Protein AF-A0A8T4TJ35-F1 (afdb_monomer_lite)

Secondary structure (DSSP, 8-state):
--S-S-THHHHHHHHH-SS-------S-TTHHHHS-HHHHHHH-------PPPPHHHHHHHHHHHHHHHS-TT-B-HHHHHHHHHHHHHHT-HHHHHHHHHHHHHHHHHTT-SSB-HHHHHHHHHHHHSS--TT--HHHHHHHHHHHHSTT-BHHHHHHHH-TTS-HHHHHHHHHHHHHTTSEEEEEEE-TTS-EEEEEEEPP---TT--

Structure (mmCIF, N/CA/C/O backbone):
data_AF-A0A8T4TJ35-F1
#
_entry.id   AF-A0A8T4TJ35-F1
#
loop_
_atom_site.group_PDB
_atom_site.id
_atom_site.type_symbol
_atom_site.label_atom_id
_atom_site.label_alt_id
_atom_site.label_comp_id
_atom_site.label_asym_id
_atom_site.label_entity_id
_atom_site.label_seq_id
_atom_site.pdbx_PDB_ins_code
_atom_site.Cartn_x
_atom_site.Cartn_y
_atom_site.Cartn_z
_atom_site.occupancy
_atom_site.B_iso_or_equiv
_atom_site.auth_seq_id
_atom_site.auth_comp_id
_atom_site.auth_asym_id
_atom_site.auth_atom_id
_atom_site.pdbx_PDB_model_num
ATOM 1 N N . VAL A 1 1 ? -3.096 -1.462 -25.599 1.00 47.84 1 VAL A N 1
ATOM 2 C CA . VAL A 1 1 ? -2.309 -2.640 -25.167 1.00 47.84 1 VAL A CA 1
ATOM 3 C C . VAL A 1 1 ? -2.096 -2.497 -23.678 1.00 47.84 1 VAL A C 1
ATOM 5 O O . VAL A 1 1 ? -1.497 -1.509 -23.285 1.00 47.84 1 VAL A O 1
ATOM 8 N N . ASP A 1 2 ? -2.664 -3.394 -22.874 1.00 54.06 2 ASP A N 1
ATOM 9 C CA . ASP A 1 2 ? -2.676 -3.267 -21.404 1.00 54.06 2 ASP A CA 1
ATOM 10 C C . ASP A 1 2 ? -1.386 -3.813 -20.749 1.00 54.06 2 ASP A C 1
ATOM 12 O O . ASP A 1 2 ? -1.041 -3.481 -19.621 1.00 54.06 2 ASP A O 1
ATOM 16 N N . LYS A 1 3 ? -0.602 -4.610 -21.491 1.00 61.22 3 LYS A N 1
ATOM 17 C CA . LYS A 1 3 ? 0.716 -5.100 -21.075 1.00 61.22 3 LYS A CA 1
ATOM 18 C C . LYS A 1 3 ? 1.604 -5.356 -22.291 1.00 61.22 3 LYS A C 1
ATOM 20 O O . LYS A 1 3 ? 1.156 -5.941 -23.273 1.00 61.22 3 LYS A O 1
ATOM 25 N N . ILE A 1 4 ? 2.853 -4.894 -22.243 1.00 64.44 4 ILE A N 1
ATOM 26 C CA . ILE A 1 4 ? 3.828 -5.094 -23.322 1.00 64.44 4 ILE A CA 1
ATOM 27 C C . ILE A 1 4 ? 4.618 -6.375 -23.044 1.00 64.44 4 ILE A C 1
ATOM 29 O O . ILE A 1 4 ? 5.479 -6.386 -22.167 1.00 64.44 4 ILE A O 1
ATOM 33 N N . ASP A 1 5 ? 4.351 -7.428 -23.816 1.00 65.94 5 ASP A N 1
ATOM 34 C CA . ASP A 1 5 ? 5.131 -8.675 -23.774 1.00 65.94 5 ASP A CA 1
ATOM 35 C C . ASP A 1 5 ? 6.285 -8.678 -24.796 1.00 65.94 5 ASP A C 1
ATOM 37 O O . ASP A 1 5 ? 7.296 -9.347 -24.593 1.00 65.94 5 ASP A O 1
ATOM 41 N N . ASN A 1 6 ? 6.170 -7.889 -25.873 1.00 73.00 6 ASN A N 1
ATOM 42 C CA . ASN A 1 6 ? 7.212 -7.722 -26.886 1.00 73.00 6 ASN A CA 1
ATOM 43 C C . ASN A 1 6 ? 7.631 -6.241 -27.008 1.00 73.00 6 ASN A C 1
ATOM 45 O O . ASN A 1 6 ? 6.824 -5.426 -27.467 1.00 73.00 6 ASN A O 1
ATOM 49 N N . PRO A 1 7 ? 8.886 -5.882 -26.669 1.00 70.00 7 PRO A N 1
ATOM 50 C CA . PRO A 1 7 ? 9.398 -4.515 -26.787 1.00 70.00 7 PRO A CA 1
ATOM 51 C C . PRO A 1 7 ? 9.331 -3.935 -28.206 1.00 70.00 7 PRO A C 1
ATOM 53 O O . PRO A 1 7 ? 9.332 -2.717 -28.355 1.00 70.00 7 PRO A O 1
ATOM 56 N N . ASN A 1 8 ? 9.221 -4.769 -29.246 1.00 74.25 8 ASN A N 1
ATOM 57 C CA . ASN A 1 8 ? 9.121 -4.313 -30.636 1.00 74.25 8 ASN A CA 1
ATOM 58 C C . ASN A 1 8 ? 7.889 -3.439 -30.894 1.00 74.25 8 ASN A C 1
ATOM 60 O O . ASN A 1 8 ? 7.908 -2.628 -31.812 1.00 74.25 8 ASN A O 1
ATOM 64 N N . ILE A 1 9 ? 6.842 -3.524 -30.067 1.00 83.25 9 ILE A N 1
ATOM 65 C CA . ILE A 1 9 ? 5.699 -2.615 -30.204 1.00 83.25 9 ILE A CA 1
ATOM 66 C C . ILE A 1 9 ? 6.091 -1.149 -29.986 1.00 83.25 9 ILE A C 1
ATOM 68 O O . ILE A 1 9 ? 5.510 -0.259 -30.601 1.00 83.25 9 ILE A O 1
ATOM 72 N N . LEU A 1 10 ? 7.110 -0.891 -29.158 1.00 84.06 10 LEU A N 1
ATOM 73 C CA . LEU A 1 10 ? 7.640 0.456 -28.955 1.00 84.06 10 LEU A CA 1
ATOM 74 C C . LEU A 1 10 ? 8.277 0.984 -30.230 1.00 84.06 10 LEU A C 1
ATOM 76 O O . LEU A 1 10 ? 8.168 2.171 -30.494 1.00 84.06 10 LEU A O 1
ATOM 80 N N . TYR A 1 11 ? 8.903 0.120 -31.028 1.00 83.25 11 TYR A N 1
ATOM 81 C CA . TYR A 1 11 ? 9.500 0.519 -32.295 1.00 83.25 11 TYR A CA 1
ATOM 82 C C . TYR A 1 11 ? 8.435 1.085 -33.240 1.00 83.25 11 TYR A C 1
ATOM 84 O O . TYR A 1 11 ? 8.557 2.230 -33.663 1.00 83.25 11 TYR A O 1
ATOM 92 N N . ASN A 1 12 ? 7.342 0.349 -33.459 1.00 83.88 12 ASN A N 1
ATOM 93 C CA . ASN A 1 12 ? 6.236 0.794 -34.316 1.00 83.88 12 ASN A CA 1
ATOM 94 C C . ASN A 1 12 ? 5.570 2.060 -33.761 1.00 83.88 12 ASN A C 1
ATOM 96 O O . ASN A 1 12 ? 5.281 2.999 -34.494 1.00 83.88 12 ASN A O 1
ATOM 100 N N . LEU A 1 13 ? 5.374 2.140 -32.440 1.00 87.19 13 LEU A N 1
ATOM 101 C CA . LEU A 1 13 ? 4.842 3.355 -31.822 1.00 87.19 13 LEU A CA 1
ATOM 102 C C . LEU A 1 13 ? 5.782 4.546 -32.035 1.00 87.19 13 LEU A C 1
ATOM 104 O O . LEU A 1 13 ? 5.310 5.650 -32.288 1.00 87.19 13 LEU A O 1
ATOM 108 N N . ILE A 1 14 ? 7.099 4.349 -31.949 1.00 86.06 14 ILE A N 1
ATOM 109 C CA . ILE A 1 14 ? 8.107 5.399 -32.127 1.00 86.06 14 ILE A CA 1
ATOM 110 C C . ILE A 1 14 ? 8.261 5.814 -33.596 1.00 86.06 14 ILE A C 1
ATOM 112 O O . ILE A 1 14 ? 8.422 7.009 -33.844 1.00 86.06 14 ILE A O 1
ATOM 116 N N . GLU A 1 15 ? 8.171 4.895 -34.553 1.00 84.38 15 GLU A N 1
ATOM 117 C CA . GLU A 1 15 ? 8.371 5.204 -35.975 1.00 84.38 15 GLU A CA 1
ATOM 118 C C . GLU A 1 15 ? 7.079 5.584 -36.701 1.00 84.38 15 GLU A C 1
ATOM 120 O O . GLU A 1 15 ? 7.038 6.623 -37.354 1.00 84.38 15 GLU A O 1
ATOM 125 N N . ASP A 1 16 ? 6.006 4.812 -36.536 1.00 87.75 16 ASP A N 1
ATOM 126 C CA . ASP A 1 16 ? 4.827 4.915 -37.406 1.00 87.75 16 ASP A CA 1
ATOM 127 C C . ASP A 1 16 ? 3.833 5.993 -36.945 1.00 87.75 16 ASP A C 1
ATOM 129 O O . ASP A 1 16 ? 3.004 6.477 -37.717 1.00 87.75 16 ASP A O 1
ATOM 133 N N . VAL A 1 17 ? 3.897 6.400 -35.671 1.00 88.38 17 VAL A N 1
ATOM 134 C CA . VAL A 1 17 ? 2.940 7.352 -35.083 1.00 88.38 17 VAL A CA 1
ATOM 135 C C . VAL A 1 17 ? 3.570 8.736 -34.925 1.00 88.38 17 VAL A C 1
ATOM 137 O O . VAL A 1 17 ? 4.257 9.012 -33.948 1.00 88.38 17 VAL A O 1
ATOM 140 N N . TYR A 1 18 ? 3.314 9.654 -35.852 1.00 83.62 18 TYR A N 1
ATOM 141 C CA . TYR A 1 18 ? 3.985 10.964 -35.871 1.00 83.62 18 TYR A CA 1
ATOM 142 C C . TYR A 1 18 ? 3.63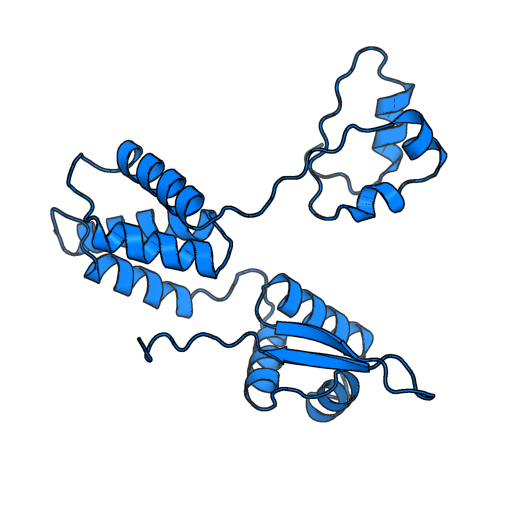1 11.905 -34.706 1.00 83.62 18 TYR A C 1
ATOM 144 O O . TYR A 1 18 ? 4.500 12.614 -34.206 1.00 83.62 18 TYR A O 1
ATOM 152 N N . ARG A 1 19 ? 2.371 11.930 -34.254 1.00 89.50 19 ARG A N 1
ATOM 153 C CA . ARG A 1 19 ? 1.918 12.775 -33.133 1.00 89.50 19 ARG A CA 1
ATOM 154 C C . ARG A 1 19 ? 1.490 11.899 -31.969 1.00 89.50 19 ARG A C 1
ATOM 156 O O . ARG A 1 19 ? 0.424 11.292 -32.016 1.00 89.50 19 ARG A O 1
ATOM 163 N N . LYS A 1 20 ? 2.328 11.826 -30.939 1.00 88.19 20 LYS A N 1
ATOM 164 C CA . LYS A 1 20 ? 2.129 10.921 -29.807 1.00 88.19 20 LYS A CA 1
ATOM 165 C C . LYS A 1 20 ? 2.724 11.464 -28.517 1.00 88.19 20 LYS A C 1
ATOM 167 O O . LYS A 1 20 ? 3.745 12.145 -28.535 1.00 88.19 20 LYS A O 1
ATOM 172 N N . THR A 1 21 ? 2.122 11.032 -27.418 1.00 88.81 21 THR A N 1
ATOM 173 C CA . THR A 1 21 ? 2.691 11.093 -26.073 1.00 88.81 21 THR A CA 1
ATOM 174 C C . THR A 1 21 ? 2.686 9.675 -25.531 1.00 88.81 21 THR A C 1
ATOM 176 O O . THR A 1 21 ? 1.638 9.030 -25.508 1.00 88.81 21 THR A O 1
ATOM 179 N N . ILE A 1 22 ? 3.852 9.168 -25.132 1.00 87.75 22 ILE A N 1
ATOM 180 C CA . ILE A 1 22 ? 3.979 7.826 -24.563 1.00 87.75 22 ILE A CA 1
ATOM 181 C C . ILE A 1 22 ? 4.206 7.976 -23.061 1.00 87.75 22 ILE A C 1
ATOM 183 O O . ILE A 1 22 ? 5.216 8.532 -22.641 1.00 87.75 22 ILE A O 1
ATOM 187 N N . ILE A 1 23 ? 3.279 7.449 -22.262 1.00 90.75 23 ILE A N 1
ATOM 188 C CA . ILE A 1 23 ? 3.439 7.316 -20.812 1.00 90.75 23 ILE A CA 1
ATOM 189 C C . ILE A 1 23 ? 3.679 5.838 -20.522 1.00 90.75 23 ILE A C 1
ATOM 191 O O . ILE A 1 23 ? 2.847 4.994 -20.850 1.00 90.75 23 ILE A O 1
ATOM 195 N N . MET A 1 24 ? 4.830 5.524 -19.931 1.00 87.12 24 MET A N 1
ATOM 196 C CA . MET A 1 24 ? 5.212 4.155 -19.583 1.00 87.12 24 MET A CA 1
ATOM 197 C C . MET A 1 24 ? 5.270 4.018 -18.070 1.00 87.12 24 MET A C 1
ATOM 199 O O . MET A 1 24 ? 5.986 4.762 -17.406 1.00 87.12 24 MET A O 1
ATOM 203 N N . ILE A 1 25 ? 4.544 3.039 -17.537 1.00 89.25 25 ILE A N 1
ATOM 204 C CA . ILE A 1 25 ? 4.579 2.688 -16.119 1.00 89.25 25 ILE A CA 1
ATOM 205 C C . ILE A 1 25 ? 5.354 1.380 -16.000 1.00 89.25 25 ILE A C 1
ATOM 207 O O . ILE A 1 25 ? 4.954 0.359 -16.560 1.00 89.25 25 ILE A O 1
ATOM 211 N N . VAL A 1 26 ? 6.487 1.421 -15.300 1.00 86.00 26 VAL A N 1
ATOM 212 C CA . VAL A 1 26 ? 7.382 0.273 -15.129 1.00 86.00 26 VAL A CA 1
ATOM 213 C C . VAL A 1 26 ? 7.631 0.014 -13.648 1.00 86.00 26 VAL A C 1
ATOM 215 O O . VAL A 1 26 ? 7.891 0.938 -12.887 1.00 86.00 26 VAL A O 1
ATOM 218 N N . ASN A 1 27 ? 7.589 -1.258 -13.246 1.00 80.88 27 ASN A N 1
ATOM 219 C CA . ASN A 1 27 ? 7.926 -1.664 -11.875 1.00 80.88 27 ASN A CA 1
ATOM 220 C C . ASN A 1 27 ? 9.440 -1.849 -11.678 1.00 80.88 27 ASN A C 1
ATOM 222 O O . ASN A 1 27 ? 9.943 -1.737 -10.567 1.00 80.88 27 ASN A O 1
ATOM 226 N N . ASP A 1 28 ? 10.167 -2.165 -12.754 1.00 79.94 28 ASP A N 1
ATOM 227 C CA . ASP A 1 28 ? 11.608 -2.419 -12.743 1.00 79.94 28 ASP A CA 1
ATOM 228 C C . ASP A 1 28 ? 12.320 -1.344 -13.569 1.00 79.94 28 ASP A C 1
ATOM 230 O O . ASP A 1 28 ? 12.224 -1.328 -14.796 1.00 79.94 28 ASP A O 1
ATOM 234 N N . LYS A 1 29 ? 13.074 -0.464 -12.903 1.00 76.25 29 LYS A N 1
ATOM 235 C CA . LYS A 1 29 ? 13.837 0.606 -13.566 1.00 76.25 29 LYS A CA 1
ATOM 236 C C . LYS A 1 29 ? 14.887 0.068 -14.539 1.00 76.25 29 LYS A C 1
ATOM 238 O O . LYS A 1 29 ? 15.237 0.742 -15.506 1.00 76.25 29 LYS A O 1
ATOM 243 N N . THR A 1 30 ? 15.371 -1.160 -14.329 1.00 80.44 30 THR A N 1
ATOM 244 C CA . THR A 1 30 ? 16.336 -1.794 -15.239 1.00 80.44 30 THR A CA 1
ATOM 245 C C . THR A 1 30 ? 15.711 -2.163 -16.582 1.00 80.44 30 THR A C 1
ATOM 247 O O . THR A 1 30 ? 16.438 -2.454 -17.530 1.00 80.44 30 THR A O 1
ATOM 250 N N . TRP A 1 31 ? 14.381 -2.106 -16.709 1.00 83.06 31 TRP A N 1
ATOM 251 C CA . TRP A 1 31 ? 13.684 -2.346 -17.969 1.00 83.06 31 TRP A CA 1
ATOM 252 C C . TRP A 1 31 ? 14.178 -1.427 -19.092 1.00 83.06 31 TRP A C 1
ATOM 254 O O . TRP A 1 31 ? 14.420 -1.901 -20.198 1.00 83.06 31 TRP A O 1
ATOM 264 N N . LEU A 1 32 ? 14.457 -0.153 -18.792 1.00 80.94 32 LEU A N 1
ATOM 265 C CA . LEU A 1 32 ? 15.011 0.794 -19.769 1.00 80.94 32 LEU A CA 1
ATOM 266 C C . LEU A 1 32 ? 16.404 0.388 -20.272 1.00 80.94 32 LEU A C 1
ATOM 268 O O . LEU A 1 32 ? 16.747 0.632 -21.427 1.00 80.94 32 LEU A O 1
ATOM 272 N N . ILE A 1 33 ? 17.209 -0.249 -19.418 1.00 79.69 33 ILE A N 1
ATOM 273 C CA . ILE A 1 33 ? 18.555 -0.729 -19.764 1.00 79.69 33 ILE A CA 1
ATOM 274 C C . ILE A 1 33 ? 18.468 -1.969 -20.663 1.00 79.69 33 ILE A C 1
ATOM 276 O O . ILE A 1 33 ? 19.332 -2.165 -21.513 1.00 79.69 33 ILE A O 1
ATOM 280 N N . LYS A 1 34 ? 17.417 -2.779 -20.496 1.00 81.81 34 LYS A N 1
ATOM 281 C CA . LYS A 1 34 ? 17.169 -4.012 -21.259 1.00 81.81 34 LYS A CA 1
ATOM 282 C C . LYS A 1 34 ? 16.644 -3.757 -22.679 1.00 81.81 34 LYS A C 1
ATOM 284 O O . LYS A 1 34 ? 16.584 -4.699 -23.465 1.00 81.81 34 LYS A O 1
ATOM 289 N N . LEU A 1 35 ? 16.247 -2.527 -23.013 1.00 83.06 35 LEU A N 1
ATOM 290 C CA . LEU A 1 35 ? 15.810 -2.172 -24.364 1.00 83.06 35 LEU A CA 1
ATOM 291 C C . LEU A 1 35 ? 16.975 -2.201 -25.363 1.00 83.06 35 LEU A C 1
ATOM 293 O O . LEU A 1 35 ? 18.099 -1.817 -25.038 1.00 83.06 35 LEU A O 1
ATOM 297 N N . ASP A 1 36 ? 16.673 -2.589 -26.607 1.00 84.69 36 ASP A N 1
ATOM 298 C CA . ASP A 1 36 ? 17.602 -2.453 -27.736 1.00 84.69 36 ASP A CA 1
ATOM 299 C C . ASP A 1 36 ? 18.078 -0.996 -27.856 1.00 84.69 36 ASP A C 1
ATOM 301 O O . ASP A 1 36 ? 17.312 -0.043 -27.657 1.00 84.69 36 ASP A O 1
ATOM 305 N N . SER A 1 37 ? 19.359 -0.821 -28.185 1.00 82.38 37 SER A N 1
ATOM 306 C CA . SER A 1 37 ? 20.016 0.487 -28.227 1.00 82.38 37 SER A CA 1
ATOM 307 C C . SER A 1 37 ? 19.315 1.481 -29.159 1.00 82.38 37 SER A C 1
ATOM 309 O O . SER A 1 37 ? 19.281 2.672 -28.841 1.00 82.38 37 SER A O 1
ATOM 311 N N . ARG A 1 38 ? 18.693 1.016 -30.253 1.00 83.12 38 ARG A N 1
ATOM 312 C CA . ARG A 1 38 ? 17.956 1.860 -31.209 1.00 83.12 38 ARG A CA 1
ATOM 313 C C . ARG A 1 38 ? 16.669 2.406 -30.609 1.00 83.12 38 ARG A C 1
ATOM 315 O O . ARG A 1 38 ? 16.380 3.590 -30.758 1.00 83.12 38 ARG A O 1
ATOM 322 N N . ILE A 1 39 ? 15.915 1.560 -29.903 1.00 85.06 39 ILE A N 1
ATOM 323 C CA . ILE A 1 39 ? 14.680 1.972 -29.220 1.00 85.06 39 ILE A CA 1
ATOM 324 C C . ILE A 1 39 ? 15.032 2.972 -28.122 1.00 85.06 39 ILE A C 1
ATOM 326 O O . ILE A 1 39 ? 14.454 4.054 -28.067 1.00 85.06 39 ILE A O 1
ATOM 330 N N . ARG A 1 40 ? 16.037 2.659 -27.298 1.00 83.62 40 ARG A N 1
ATOM 331 C CA . ARG A 1 40 ? 16.476 3.534 -26.205 1.00 83.62 40 ARG A CA 1
ATOM 332 C C . ARG A 1 40 ? 16.934 4.907 -26.704 1.00 83.62 40 ARG A C 1
ATOM 334 O O . ARG A 1 40 ? 16.554 5.918 -26.122 1.00 83.62 40 ARG A O 1
ATOM 341 N N . SER A 1 41 ? 17.710 4.940 -27.789 1.00 83.69 41 SER A N 1
ATOM 342 C CA . SER A 1 41 ? 18.219 6.185 -28.374 1.00 83.69 41 SER A CA 1
ATOM 343 C C . SER A 1 41 ? 17.126 7.081 -28.952 1.00 83.69 41 SER A C 1
ATOM 345 O O . SER A 1 41 ? 17.337 8.285 -29.043 1.00 83.69 41 SER A O 1
ATOM 347 N N . ARG A 1 42 ? 15.991 6.517 -29.378 1.00 85.00 42 ARG A N 1
ATOM 348 C CA . ARG A 1 42 ? 14.867 7.288 -29.929 1.00 85.00 42 ARG A CA 1
ATOM 349 C C . ARG A 1 42 ? 13.835 7.669 -28.878 1.00 85.00 42 ARG A C 1
ATOM 351 O O . ARG A 1 42 ? 13.182 8.694 -29.014 1.00 85.00 42 ARG A O 1
ATOM 358 N N . LEU A 1 43 ? 13.672 6.830 -27.859 1.00 85.88 43 LEU A N 1
ATOM 359 C CA . LEU A 1 43 ? 12.671 7.016 -26.818 1.00 85.88 43 LEU A CA 1
ATOM 360 C C . LEU A 1 43 ? 13.036 8.153 -25.859 1.00 85.88 43 LEU A C 1
ATOM 362 O O . LEU A 1 43 ? 12.128 8.861 -25.444 1.00 85.88 43 LEU A O 1
ATOM 366 N N . LEU A 1 44 ? 14.328 8.290 -25.508 1.00 83.94 44 LEU A N 1
ATOM 367 C CA . LEU A 1 44 ? 14.880 9.298 -24.579 1.00 83.94 44 LEU A CA 1
ATOM 368 C C . LEU A 1 44 ? 13.886 9.726 -23.475 1.00 83.94 44 LEU A C 1
ATOM 370 O O . LEU A 1 44 ? 13.524 10.899 -23.394 1.00 83.94 44 LEU A O 1
ATOM 374 N N . PRO A 1 45 ? 13.387 8.778 -22.658 1.00 84.75 45 PRO A N 1
ATOM 375 C CA . PRO A 1 45 ? 12.270 9.058 -21.773 1.00 84.75 45 PRO A CA 1
ATOM 376 C C . PRO A 1 45 ? 12.703 9.919 -20.588 1.00 84.75 45 PRO A C 1
ATOM 378 O O . PRO A 1 45 ? 13.747 9.676 -19.980 1.00 84.75 45 PRO A O 1
ATOM 381 N N . GLU A 1 46 ? 11.851 10.866 -20.207 1.00 89.38 46 GLU A N 1
ATOM 382 C CA . GLU A 1 46 ? 11.931 11.506 -18.898 1.00 89.38 46 GLU A CA 1
ATOM 383 C C . GLU A 1 46 ? 11.465 10.510 -17.828 1.00 89.38 46 GLU A C 1
ATOM 385 O O . GLU A 1 46 ? 10.394 9.905 -17.943 1.00 89.38 46 GLU A O 1
ATOM 390 N N . VAL A 1 47 ? 12.294 10.291 -16.806 1.00 87.25 47 VAL A N 1
ATOM 391 C CA . VAL A 1 47 ? 12.020 9.304 -15.758 1.00 87.25 47 VAL A CA 1
ATOM 392 C C . VAL A 1 47 ? 11.509 10.015 -14.515 1.00 87.25 47 VAL A C 1
ATOM 394 O O . VAL A 1 47 ? 12.250 10.745 -13.863 1.00 87.25 47 VAL A O 1
ATOM 397 N N . LEU A 1 48 ? 10.256 9.734 -14.161 1.00 91.38 48 LEU A N 1
ATOM 398 C CA . LEU A 1 48 ? 9.667 10.127 -12.888 1.00 91.38 48 LEU A CA 1
ATOM 399 C C . LEU A 1 48 ? 9.627 8.922 -11.945 1.00 91.38 48 LEU A C 1
ATOM 401 O O . LEU A 1 48 ? 9.028 7.892 -12.258 1.00 91.38 48 LEU A O 1
ATOM 405 N N . GLU A 1 49 ? 10.262 9.055 -10.785 1.00 89.19 49 GLU A N 1
ATOM 406 C CA . GLU A 1 49 ? 10.279 8.014 -9.763 1.00 89.19 49 GLU A CA 1
ATOM 407 C C . GLU A 1 49 ? 9.135 8.186 -8.759 1.00 89.19 49 GLU A C 1
ATOM 409 O O . GLU A 1 49 ? 8.986 9.236 -8.137 1.00 89.19 49 GLU A O 1
ATOM 414 N N . PHE A 1 50 ? 8.362 7.116 -8.565 1.00 89.50 50 PHE A N 1
ATOM 415 C CA . PHE A 1 50 ? 7.340 7.029 -7.528 1.00 89.50 50 PHE A CA 1
ATOM 416 C C . PHE A 1 50 ? 7.890 6.242 -6.341 1.00 89.50 50 PHE A C 1
ATOM 418 O O . PHE A 1 50 ? 7.952 5.012 -6.370 1.00 89.50 50 PHE A O 1
ATOM 425 N N . ASN A 1 51 ? 8.296 6.966 -5.300 1.00 88.06 51 ASN A N 1
ATOM 426 C CA . ASN A 1 51 ? 8.718 6.358 -4.044 1.00 88.06 51 ASN A CA 1
ATOM 427 C C . ASN A 1 51 ? 7.527 5.729 -3.313 1.00 88.06 51 ASN A C 1
ATOM 429 O O . ASN A 1 51 ? 6.379 6.146 -3.485 1.00 88.06 51 ASN A O 1
ATOM 433 N N . ALA A 1 52 ? 7.814 4.739 -2.467 1.00 87.25 52 ALA A N 1
ATOM 434 C CA . ALA A 1 52 ? 6.817 4.211 -1.546 1.00 87.25 52 ALA A CA 1
ATOM 435 C C . ALA A 1 52 ? 6.302 5.326 -0.624 1.00 87.25 52 ALA A C 1
ATOM 437 O O . ALA A 1 52 ? 7.070 6.195 -0.205 1.00 87.25 52 ALA A O 1
ATOM 438 N N . TYR A 1 53 ? 5.009 5.276 -0.298 1.00 91.62 53 TYR A N 1
ATOM 439 C CA . TYR A 1 53 ? 4.408 6.242 0.612 1.00 91.62 53 TYR A CA 1
ATOM 440 C C . TYR A 1 53 ? 5.059 6.163 1.987 1.00 91.62 53 TYR A C 1
ATOM 442 O O 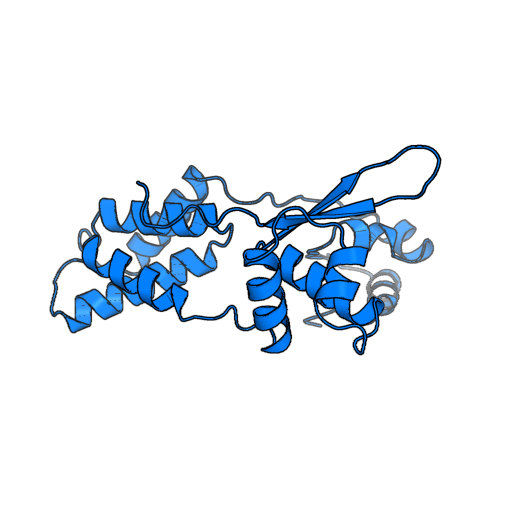. TYR A 1 53 ? 5.229 5.079 2.550 1.00 91.62 53 TYR A O 1
ATOM 450 N N . ASN A 1 54 ? 5.366 7.321 2.561 1.00 94.50 54 ASN A N 1
ATOM 451 C CA . ASN A 1 54 ? 5.742 7.378 3.965 1.00 94.50 54 ASN A CA 1
ATOM 452 C C . ASN A 1 54 ? 4.513 7.173 4.873 1.00 94.50 54 ASN A C 1
ATOM 454 O O . ASN A 1 54 ? 3.362 7.134 4.424 1.00 94.50 54 ASN A O 1
ATOM 458 N N . GLU A 1 55 ? 4.747 7.047 6.177 1.00 94.19 55 GLU A N 1
ATOM 459 C CA . GLU A 1 55 ? 3.688 6.796 7.159 1.00 94.19 55 GLU A CA 1
ATOM 460 C C . GLU A 1 55 ? 2.604 7.891 7.152 1.00 94.19 55 GLU A C 1
ATOM 462 O O . GLU A 1 55 ? 1.407 7.594 7.164 1.00 94.19 55 GLU A O 1
ATOM 467 N N . LYS A 1 56 ? 3.006 9.166 7.054 1.00 96.94 56 LYS A N 1
ATOM 468 C CA . LYS A 1 56 ? 2.074 10.306 7.037 1.00 96.94 56 LYS A CA 1
ATOM 469 C C . LYS A 1 56 ? 1.243 10.341 5.757 1.00 96.94 56 LYS A C 1
ATOM 471 O O . LYS A 1 56 ? 0.051 10.639 5.811 1.00 96.94 56 LYS A O 1
ATOM 476 N N . GLU A 1 57 ? 1.854 10.033 4.617 1.00 97.31 57 GLU A N 1
ATOM 477 C CA . GLU A 1 57 ? 1.167 9.926 3.327 1.00 97.31 57 GLU A CA 1
ATOM 478 C C . GLU A 1 57 ? 0.172 8.768 3.328 1.00 97.31 57 GLU A C 1
ATOM 480 O O . GLU A 1 57 ? -0.974 8.953 2.921 1.00 97.31 57 GLU A O 1
ATOM 485 N N . THR A 1 58 ? 0.573 7.609 3.853 1.00 97.06 58 THR A N 1
ATOM 486 C CA . THR A 1 58 ? -0.291 6.428 3.999 1.00 97.06 58 THR A CA 1
ATOM 487 C C . THR A 1 58 ? -1.528 6.768 4.828 1.00 97.06 58 THR A C 1
ATOM 489 O O . THR A 1 58 ? -2.657 6.551 4.375 1.00 97.06 58 THR A O 1
ATOM 492 N N . LEU A 1 59 ? -1.332 7.400 5.990 1.00 97.94 59 LEU A N 1
ATOM 493 C CA . LEU A 1 59 ? -2.427 7.846 6.849 1.00 97.94 59 LEU A CA 1
ATOM 494 C C . LEU A 1 59 ? -3.312 8.869 6.140 1.00 97.94 59 LEU A C 1
ATOM 496 O O . LEU A 1 59 ? -4.535 8.761 6.180 1.00 97.94 59 LEU A O 1
ATOM 500 N N . GLY A 1 60 ? -2.712 9.851 5.465 1.00 97.88 60 GLY A N 1
ATOM 501 C CA . GLY A 1 60 ? -3.439 10.889 4.738 1.00 97.88 60 GLY A CA 1
ATOM 502 C C . GLY A 1 60 ? -4.301 10.333 3.603 1.00 97.88 60 GLY A C 1
ATOM 503 O O . GLY A 1 60 ? -5.449 10.753 3.438 1.00 97.88 60 GLY A O 1
ATOM 504 N N . ILE A 1 61 ? -3.783 9.363 2.846 1.00 97.62 61 ILE A N 1
ATOM 505 C CA . ILE A 1 61 ? -4.524 8.683 1.780 1.00 97.62 61 ILE A CA 1
ATOM 506 C C . ILE A 1 61 ? -5.706 7.923 2.375 1.00 97.62 61 ILE A C 1
ATOM 508 O O . ILE A 1 61 ? -6.837 8.117 1.928 1.00 97.62 61 ILE A O 1
ATOM 512 N N . LEU A 1 62 ? -5.470 7.090 3.391 1.00 97.81 62 LEU A N 1
ATOM 513 C CA . LEU A 1 62 ? -6.528 6.285 4.000 1.00 97.81 62 LEU A CA 1
ATOM 514 C C . LEU A 1 62 ? -7.575 7.152 4.690 1.00 97.81 62 LEU A C 1
ATOM 516 O O . LEU A 1 62 ? -8.760 6.896 4.522 1.00 97.81 62 LEU A O 1
ATOM 520 N N . LYS A 1 63 ? -7.166 8.235 5.357 1.00 97.56 63 LYS A N 1
ATOM 521 C CA . LYS A 1 63 ? -8.083 9.216 5.943 1.00 97.56 63 LYS A CA 1
ATOM 522 C C . LYS A 1 63 ? -9.031 9.794 4.896 1.00 97.56 63 LYS A C 1
ATOM 524 O O . LYS A 1 63 ? -10.241 9.741 5.089 1.00 97.56 63 LYS A O 1
ATOM 529 N N . LYS A 1 64 ? -8.500 10.272 3.762 1.00 97.31 64 LYS A N 1
ATOM 530 C CA . LYS A 1 64 ? -9.335 10.766 2.655 1.00 97.31 64 LYS A CA 1
ATOM 531 C C . LYS A 1 64 ? -10.293 9.686 2.161 1.00 97.31 64 LYS A C 1
ATOM 533 O O . LYS A 1 64 ? -11.464 9.961 1.933 1.00 97.31 64 LYS A O 1
ATOM 538 N N . ARG A 1 65 ? -9.825 8.442 2.004 1.00 96.19 65 ARG A N 1
ATOM 539 C CA . ARG A 1 65 ? -10.691 7.325 1.585 1.00 96.19 65 ARG A CA 1
ATOM 540 C C . ARG A 1 65 ? -11.806 7.057 2.593 1.00 96.19 65 ARG A C 1
ATOM 542 O O . ARG A 1 65 ? -12.935 6.839 2.167 1.00 96.19 65 ARG A O 1
ATOM 549 N N . THR A 1 66 ? -11.516 7.133 3.888 1.00 96.38 66 THR A N 1
ATOM 550 C CA . THR A 1 66 ? -12.518 6.997 4.945 1.00 96.38 66 THR A CA 1
ATOM 551 C C . THR A 1 66 ? -13.562 8.109 4.875 1.00 96.38 66 THR A C 1
ATOM 553 O O . THR A 1 66 ? -14.749 7.817 4.941 1.00 96.38 66 THR A O 1
ATOM 556 N N . GLU A 1 67 ? -13.146 9.360 4.669 1.00 94.94 67 GLU A N 1
ATOM 557 C CA . GLU A 1 67 ? -14.055 10.511 4.529 1.00 94.94 67 GLU A CA 1
ATOM 558 C C . GLU A 1 67 ? -15.010 10.378 3.329 1.00 94.94 67 GLU A C 1
ATOM 560 O O . GLU A 1 67 ? -16.155 10.810 3.414 1.00 94.94 67 GLU A O 1
ATOM 565 N N . PHE A 1 68 ? -14.569 9.760 2.226 1.00 94.00 68 PHE A N 1
ATOM 566 C CA . PHE A 1 68 ? -15.426 9.498 1.062 1.00 94.00 68 PHE A CA 1
ATOM 567 C C . PHE A 1 68 ? -16.348 8.285 1.228 1.00 94.00 68 PHE A C 1
ATOM 569 O O . PHE A 1 68 ? -17.427 8.261 0.642 1.00 94.00 68 PHE A O 1
ATOM 576 N N . ALA A 1 69 ? -15.905 7.254 1.950 1.00 93.25 69 ALA A N 1
ATOM 577 C CA . ALA A 1 69 ? -16.596 5.965 2.005 1.00 93.25 69 ALA A CA 1
ATOM 578 C C . ALA A 1 69 ? -17.522 5.805 3.219 1.00 93.25 69 ALA A C 1
ATOM 580 O O . ALA A 1 69 ? -18.447 4.997 3.173 1.00 93.25 69 ALA A O 1
ATOM 581 N N . PHE A 1 70 ? -17.280 6.546 4.301 1.00 95.25 70 PHE A N 1
ATOM 582 C CA . PHE A 1 70 ? -17.987 6.397 5.568 1.00 95.25 70 PHE A CA 1
ATOM 583 C C . PHE A 1 70 ? -18.715 7.681 5.962 1.00 95.25 70 PHE A C 1
ATOM 585 O O . PHE A 1 70 ? -18.302 8.791 5.636 1.00 95.25 70 PHE A O 1
ATOM 592 N N . ILE A 1 71 ? -19.789 7.530 6.738 1.00 94.12 71 ILE A N 1
ATOM 593 C CA . ILE A 1 71 ? -20.507 8.664 7.329 1.00 94.12 71 ILE A CA 1
ATOM 594 C C . ILE A 1 71 ? -19.545 9.428 8.262 1.00 94.12 71 ILE A C 1
ATOM 596 O O . ILE A 1 71 ? -18.767 8.788 8.984 1.00 94.12 71 ILE A O 1
ATOM 600 N N . PRO A 1 72 ? -19.587 10.773 8.314 1.00 93.00 72 PRO A N 1
ATOM 601 C CA . PRO A 1 72 ? -18.750 11.542 9.228 1.00 93.00 72 PRO A CA 1
ATOM 602 C C . PRO A 1 72 ? -18.823 11.026 10.672 1.00 93.00 72 PRO A C 1
ATOM 604 O O . PRO A 1 72 ? -19.897 10.710 11.181 1.00 93.00 72 PRO A O 1
ATOM 607 N N . ASN A 1 73 ? -17.671 10.945 11.345 1.00 90.69 73 ASN A N 1
ATOM 608 C CA . ASN A 1 73 ? -17.524 10.451 12.725 1.00 90.69 73 ASN A CA 1
ATOM 609 C C . ASN A 1 73 ? -17.926 8.980 12.967 1.00 90.69 73 ASN A C 1
ATOM 611 O O . ASN A 1 73 ? -18.003 8.559 14.127 1.00 90.69 73 ASN A O 1
ATOM 615 N N . SER A 1 74 ? -18.161 8.194 11.911 1.00 94.19 74 SER A N 1
ATOM 616 C CA . SER A 1 74 ? -18.451 6.757 12.030 1.00 94.19 74 SER A CA 1
ATOM 617 C C . SER A 1 74 ? -17.198 5.879 12.083 1.00 94.19 74 SER A C 1
ATOM 619 O O . SER A 1 74 ? -17.307 4.701 12.389 1.00 94.19 74 SER A O 1
ATOM 621 N N . PHE A 1 75 ? -16.006 6.431 11.858 1.00 96.88 75 PHE A N 1
ATOM 622 C CA . PHE A 1 75 ? -14.740 5.701 11.929 1.00 96.88 75 PHE A CA 1
ATOM 623 C C . PHE A 1 75 ? -13.854 6.301 13.022 1.00 96.88 75 PHE A C 1
ATOM 625 O O . PHE A 1 75 ? -13.603 7.509 13.013 1.00 96.88 75 PHE A O 1
ATOM 632 N N . SER A 1 76 ? -13.417 5.490 13.989 1.00 96.88 76 SER A N 1
ATOM 633 C CA . SER A 1 76 ? -12.576 5.972 15.088 1.00 96.88 76 SER A CA 1
ATOM 634 C C . SER A 1 76 ? -11.154 6.269 14.610 1.00 96.88 76 SER A C 1
ATOM 636 O O . SER A 1 76 ? -10.651 5.663 13.660 1.00 96.88 76 SER A O 1
ATOM 638 N N . LYS A 1 77 ? -10.497 7.225 15.269 1.00 96.50 77 LYS A N 1
ATOM 639 C CA . LYS A 1 77 ? -9.140 7.638 14.905 1.00 96.50 77 LYS A CA 1
ATOM 640 C C . LYS A 1 77 ? -8.146 6.495 15.126 1.00 96.50 77 LYS A C 1
ATOM 642 O O . LYS A 1 77 ? -7.322 6.229 14.259 1.00 96.50 77 LYS A O 1
ATOM 647 N N . GLU A 1 78 ? -8.300 5.780 16.230 1.00 97.25 78 GLU A N 1
ATOM 648 C CA . GLU A 1 78 ? -7.472 4.647 16.648 1.00 97.25 78 GLU A CA 1
ATOM 649 C C . GLU A 1 78 ? -7.560 3.509 15.621 1.00 97.25 78 GLU A C 1
ATOM 651 O O . GLU A 1 78 ? -6.549 2.964 15.181 1.00 97.25 78 GLU A O 1
ATOM 656 N N . ALA A 1 79 ? -8.775 3.212 15.144 1.00 97.12 79 ALA A N 1
ATOM 657 C CA . ALA A 1 79 ? -9.003 2.215 14.105 1.00 97.12 79 ALA A CA 1
ATOM 658 C C . ALA A 1 79 ? -8.298 2.573 12.787 1.00 97.12 79 ALA A C 1
ATOM 660 O O . ALA A 1 79 ? -7.783 1.686 12.103 1.00 97.12 79 ALA A O 1
ATOM 661 N N . LEU A 1 80 ? -8.294 3.858 12.415 1.00 97.62 80 LEU A N 1
ATOM 662 C CA . LEU A 1 80 ? -7.659 4.344 11.191 1.00 97.62 80 LEU A CA 1
ATOM 663 C C . LEU A 1 80 ? -6.130 4.333 11.308 1.00 97.62 80 LEU A C 1
ATOM 665 O O . LEU A 1 80 ? -5.451 3.923 10.367 1.00 97.62 80 LEU A O 1
ATOM 669 N N . GLU A 1 81 ? -5.595 4.749 12.455 1.00 97.38 81 GLU A N 1
ATOM 670 C CA . GLU A 1 81 ? -4.158 4.722 12.743 1.00 97.38 81 GLU A CA 1
ATOM 671 C C . GLU A 1 81 ? -3.614 3.291 12.721 1.00 97.38 81 GLU A C 1
ATOM 673 O O . GLU A 1 81 ? -2.594 3.040 12.077 1.00 97.38 81 GLU A O 1
ATOM 678 N N . LEU A 1 82 ? -4.338 2.332 13.309 1.00 96.94 82 LEU A N 1
ATOM 679 C CA . LEU A 1 82 ? -3.983 0.912 13.266 1.00 96.94 82 LEU A CA 1
ATOM 680 C C . LEU A 1 82 ? -3.892 0.383 11.826 1.00 96.94 82 LEU A C 1
ATOM 682 O O . LEU A 1 82 ? -2.895 -0.237 11.447 1.00 96.94 82 LEU A O 1
ATOM 686 N N . ILE A 1 83 ? -4.915 0.642 11.005 1.00 96.25 83 ILE A N 1
ATOM 687 C CA . ILE A 1 83 ? -4.938 0.202 9.602 1.00 96.25 83 ILE A CA 1
ATOM 688 C C . ILE A 1 83 ? -3.819 0.871 8.807 1.00 96.25 83 ILE A C 1
ATOM 690 O O . ILE A 1 83 ? -3.141 0.211 8.018 1.00 96.25 83 ILE A O 1
ATOM 694 N N . SER A 1 84 ? -3.610 2.170 9.020 1.00 96.38 84 SER A N 1
ATOM 695 C CA . SER A 1 84 ? -2.564 2.928 8.339 1.00 96.38 84 SER A CA 1
ATOM 696 C C . SER A 1 84 ? -1.182 2.392 8.656 1.00 96.38 84 SER A C 1
ATOM 698 O O . SER A 1 84 ? -0.401 2.143 7.739 1.00 96.38 84 SER A O 1
ATOM 700 N N . LYS A 1 85 ? -0.895 2.156 9.937 1.00 93.88 85 LYS A N 1
ATOM 701 C CA . LYS A 1 85 ? 0.365 1.562 10.371 1.00 93.88 85 LYS A CA 1
ATOM 702 C C . LYS A 1 85 ? 0.571 0.200 9.717 1.00 93.88 85 LYS A C 1
ATOM 704 O O . LYS A 1 85 ? 1.632 -0.055 9.162 1.00 93.88 85 LYS A O 1
ATOM 709 N N . LYS A 1 86 ? -0.472 -0.638 9.674 1.00 88.94 86 LYS A N 1
ATOM 710 C CA . LYS A 1 86 ? -0.377 -1.958 9.042 1.00 88.94 86 LYS A CA 1
ATOM 711 C C . LYS A 1 86 ? -0.123 -1.886 7.534 1.00 88.94 86 LYS A C 1
ATOM 713 O O . LYS A 1 86 ? 0.678 -2.660 7.017 1.00 88.94 86 LYS A O 1
ATOM 718 N N . ALA A 1 87 ? -0.790 -0.974 6.830 1.00 88.75 87 ALA A N 1
ATOM 719 C CA . ALA A 1 87 ? -0.587 -0.761 5.399 1.00 88.75 87 ALA A CA 1
ATOM 720 C C . ALA A 1 87 ? 0.820 -0.223 5.093 1.00 88.75 87 ALA A C 1
ATOM 722 O O . ALA A 1 87 ? 1.445 -0.669 4.131 1.00 88.75 87 ALA A O 1
ATOM 723 N N . TYR A 1 88 ? 1.324 0.686 5.932 1.00 90.12 88 TYR A N 1
ATOM 724 C CA . TYR A 1 88 ? 2.676 1.233 5.840 1.00 90.12 88 TYR A CA 1
ATOM 725 C C . TYR A 1 88 ? 3.744 0.163 6.090 1.00 90.12 88 TYR A C 1
ATOM 727 O O . TYR A 1 88 ? 4.642 0.009 5.269 1.00 90.12 88 TYR A O 1
ATOM 735 N N . ASP A 1 89 ? 3.603 -0.630 7.158 1.00 83.25 89 ASP A N 1
ATOM 736 C CA . ASP A 1 89 ? 4.541 -1.709 7.497 1.00 83.25 89 ASP A CA 1
ATOM 737 C C . ASP A 1 89 ? 4.667 -2.741 6.363 1.00 83.25 89 ASP A C 1
ATOM 739 O O . ASP A 1 89 ? 5.746 -3.274 6.111 1.00 83.25 89 ASP A O 1
ATOM 743 N N . VAL A 1 90 ? 3.562 -3.024 5.663 1.00 83.06 90 VAL A N 1
ATOM 744 C CA . VAL A 1 90 ? 3.552 -3.916 4.490 1.00 83.06 90 VAL A CA 1
ATOM 745 C C . VAL A 1 90 ? 4.053 -3.208 3.223 1.00 83.06 90 VAL A C 1
ATOM 747 O O . VAL A 1 90 ? 4.574 -3.860 2.316 1.00 83.06 90 VAL A O 1
ATOM 750 N N . GLY A 1 91 ? 3.916 -1.884 3.151 1.00 81.88 91 GLY A N 1
ATOM 751 C CA . GLY A 1 91 ? 4.234 -1.084 1.971 1.00 81.88 91 GLY A CA 1
ATOM 752 C C . GLY A 1 91 ? 3.186 -1.188 0.860 1.00 81.88 91 GLY A C 1
ATOM 753 O O . GLY A 1 91 ? 3.509 -0.959 -0.304 1.00 81.88 91 GLY A O 1
ATOM 754 N N . ASP A 1 92 ? 1.936 -1.539 1.189 1.00 83.88 92 ASP A N 1
ATOM 755 C CA . ASP A 1 92 ? 0.845 -1.659 0.216 1.00 83.88 92 ASP A CA 1
ATOM 756 C C . ASP A 1 92 ? -0.407 -0.904 0.674 1.00 83.88 92 ASP A C 1
ATOM 758 O O . ASP A 1 92 ? -1.160 -1.340 1.547 1.00 83.88 92 ASP A O 1
ATOM 762 N N . ILE A 1 93 ? -0.683 0.228 0.026 1.00 90.00 93 ILE A N 1
ATOM 763 C CA . ILE A 1 93 ? -1.860 1.050 0.327 1.00 90.00 93 ILE A CA 1
ATOM 764 C C . ILE A 1 93 ? -3.180 0.328 0.024 1.00 90.00 93 ILE A C 1
ATOM 766 O O . ILE A 1 93 ? -4.207 0.613 0.645 1.00 90.00 93 ILE A O 1
ATOM 770 N N . ARG A 1 94 ? -3.172 -0.631 -0.911 1.00 88.56 94 ARG A N 1
ATOM 771 C CA . ARG A 1 94 ? -4.363 -1.407 -1.281 1.00 88.56 94 ARG A CA 1
ATOM 772 C C . ARG A 1 94 ? -4.798 -2.293 -0.123 1.00 88.56 94 ARG A C 1
ATOM 774 O O . ARG A 1 94 ? -5.998 -2.449 0.089 1.00 88.56 94 ARG A O 1
ATOM 781 N N . LEU A 1 95 ? -3.840 -2.794 0.661 1.00 88.62 95 LEU A N 1
ATOM 782 C CA . LEU A 1 95 ? -4.117 -3.508 1.903 1.00 88.62 95 LEU A CA 1
ATOM 783 C C . LEU A 1 95 ? -4.870 -2.616 2.891 1.00 88.62 95 LEU A C 1
ATOM 785 O O . LEU A 1 95 ? -5.857 -3.049 3.474 1.00 88.62 95 LEU A O 1
ATOM 789 N N . GLY A 1 96 ? -4.438 -1.363 3.044 1.00 93.75 96 GLY A N 1
ATOM 790 C CA . GLY A 1 96 ? -5.120 -0.397 3.903 1.00 93.75 96 GLY A CA 1
ATOM 791 C C . GLY A 1 96 ? -6.565 -0.153 3.469 1.00 93.75 96 GLY A C 1
ATOM 792 O O . GLY A 1 96 ? -7.471 -0.202 4.292 1.00 93.75 96 GLY A O 1
ATOM 793 N N . ILE A 1 97 ? -6.808 0.038 2.168 1.00 95.06 97 ILE A N 1
ATOM 794 C CA . ILE A 1 97 ? -8.167 0.223 1.625 1.00 95.06 97 ILE A CA 1
ATOM 795 C C . ILE A 1 97 ? -9.028 -1.027 1.845 1.00 95.06 97 ILE A C 1
ATOM 797 O O . ILE A 1 97 ? -10.193 -0.919 2.226 1.00 95.06 97 ILE A O 1
ATOM 801 N N . TYR A 1 98 ? -8.457 -2.211 1.629 1.00 93.62 98 TYR A N 1
ATOM 802 C CA . TYR A 1 98 ? -9.130 -3.475 1.909 1.00 93.62 98 TYR A CA 1
ATOM 803 C C . TYR A 1 98 ? -9.504 -3.596 3.391 1.00 93.62 98 TYR A C 1
ATOM 805 O O . TYR A 1 98 ? -10.651 -3.889 3.715 1.00 93.62 98 TYR A O 1
ATOM 813 N N . LEU A 1 99 ? -8.568 -3.291 4.290 1.00 95.12 99 LEU A N 1
ATOM 814 C CA . LEU A 1 99 ? -8.796 -3.295 5.731 1.00 95.12 99 LEU A CA 1
ATOM 815 C C . LEU A 1 99 ? -9.890 -2.311 6.149 1.00 95.12 99 LEU A C 1
ATOM 817 O O . LEU A 1 99 ? -10.736 -2.682 6.950 1.00 95.12 99 LEU A O 1
ATOM 821 N N . LEU A 1 100 ? -9.932 -1.100 5.580 1.00 96.50 100 LEU A N 1
ATOM 822 C CA . LEU A 1 100 ? -11.021 -0.149 5.842 1.00 96.50 100 LEU A CA 1
ATOM 823 C C . LEU A 1 100 ? -12.385 -0.776 5.541 1.00 96.50 100 LEU A C 1
ATOM 825 O O . LEU A 1 100 ? -13.292 -0.711 6.372 1.00 96.50 100 LEU A O 1
ATOM 829 N N . LYS A 1 101 ? -12.514 -1.409 4.370 1.00 95.75 101 LYS A N 1
ATOM 830 C CA . LYS A 1 101 ? -13.741 -2.089 3.951 1.00 95.75 101 LYS A CA 1
ATOM 831 C C . LYS A 1 101 ? -14.106 -3.218 4.917 1.00 95.75 101 LYS A C 1
ATOM 833 O O . LYS A 1 101 ? -15.235 -3.255 5.397 1.00 95.75 101 LYS A O 1
ATOM 838 N N . GLU A 1 102 ? -13.171 -4.116 5.217 1.00 95.44 102 GLU A N 1
ATOM 839 C CA . GLU A 1 102 ? -13.433 -5.262 6.095 1.00 95.44 102 GLU A CA 1
ATOM 840 C C . GLU A 1 102 ? -13.773 -4.831 7.528 1.00 95.44 102 GLU A C 1
ATOM 842 O O . GLU A 1 102 ? -14.710 -5.367 8.117 1.00 95.44 102 GLU A O 1
ATOM 847 N N . SER A 1 103 ? -13.099 -3.815 8.074 1.00 96.69 103 SER A N 1
ATOM 848 C CA . SER A 1 103 ? -13.454 -3.232 9.373 1.00 96.69 103 SER A CA 1
ATOM 849 C C . SER A 1 103 ? -14.868 -2.656 9.379 1.00 96.69 103 SER A C 1
ATOM 851 O O . SER A 1 103 ? -15.586 -2.806 10.368 1.00 96.69 103 SER A O 1
ATOM 853 N N . GLY A 1 104 ? -15.275 -2.013 8.280 1.00 96.62 104 GLY A N 1
ATOM 854 C CA . GLY A 1 104 ? -16.635 -1.518 8.081 1.00 96.62 104 GLY A CA 1
ATOM 855 C C . GLY A 1 104 ? -17.669 -2.643 8.088 1.00 96.62 104 GLY A C 1
ATOM 856 O O . GLY A 1 104 ? -18.629 -2.578 8.850 1.00 96.62 104 GLY A O 1
ATOM 857 N N . LEU A 1 105 ? -17.428 -3.707 7.317 1.00 96.00 105 LEU A N 1
ATOM 858 C CA . LEU A 1 105 ? -18.314 -4.876 7.246 1.00 96.00 105 LEU A CA 1
ATOM 859 C C . LEU A 1 105 ? -18.431 -5.606 8.589 1.00 96.00 105 LEU A C 1
ATOM 861 O O . LEU A 1 105 ? -19.513 -6.046 8.968 1.00 96.00 105 LEU A O 1
ATOM 865 N N . ILE A 1 106 ? -17.330 -5.726 9.335 1.00 96.50 106 ILE A N 1
ATOM 866 C CA . ILE A 1 106 ? -17.344 -6.324 10.677 1.00 96.50 106 ILE A CA 1
ATOM 867 C C . ILE A 1 106 ? -18.160 -5.454 11.638 1.00 96.50 106 ILE A C 1
ATOM 869 O O . ILE A 1 106 ? -18.976 -5.981 12.391 1.00 96.50 106 ILE A O 1
ATOM 873 N N . ALA A 1 107 ? -17.973 -4.131 11.602 1.00 97.06 107 ALA A N 1
ATOM 874 C CA . ALA A 1 107 ? -18.748 -3.209 12.428 1.00 97.06 107 ALA A CA 1
ATOM 875 C C . ALA A 1 107 ? -20.248 -3.281 12.106 1.00 97.06 107 ALA A C 1
ATOM 877 O O . ALA A 1 107 ? -21.065 -3.317 13.023 1.00 97.06 107 ALA A O 1
ATOM 878 N N . GLU A 1 108 ? -20.598 -3.343 10.820 1.00 96.00 108 GLU A N 1
ATOM 879 C CA . GLU A 1 108 ? -21.974 -3.490 10.345 1.00 96.00 108 GLU A CA 1
ATOM 880 C C . GLU A 1 108 ? -22.592 -4.817 10.800 1.00 96.00 108 GLU A C 1
ATOM 882 O O . GLU A 1 108 ? -23.686 -4.821 11.363 1.00 96.00 108 GLU A O 1
ATOM 887 N N . GLY A 1 109 ? -21.864 -5.929 10.658 1.00 96.81 109 GLY A N 1
ATOM 888 C CA . GLY A 1 109 ? -22.300 -7.242 11.141 1.00 96.81 109 GLY A CA 1
ATOM 889 C C . GLY A 1 109 ? -22.517 -7.295 12.658 1.00 96.81 109 GLY A C 1
ATOM 890 O O . GLY A 1 109 ? -23.408 -7.995 13.131 1.00 96.81 109 GLY A O 1
ATOM 891 N N . GLU A 1 110 ? -21.758 -6.511 13.429 1.00 96.56 110 GLU A N 1
ATOM 892 C CA . GLU A 1 110 ? -21.945 -6.332 14.878 1.00 96.56 110 GLU A CA 1
ATOM 893 C C . GLU A 1 110 ? -23.015 -5.281 15.233 1.00 96.56 110 GLU A C 1
ATOM 895 O O . GLU A 1 110 ? -23.186 -4.951 16.407 1.00 96.56 110 GLU A O 1
ATOM 900 N N . SER A 1 111 ? -23.734 -4.730 14.246 1.00 95.94 111 SER A N 1
ATOM 901 C CA . SER A 1 111 ? -24.692 -3.625 14.422 1.00 95.94 111 SER A CA 1
ATOM 902 C C . SER A 1 111 ? -24.087 -2.396 15.122 1.00 95.94 111 SER A C 1
ATOM 904 O O . SER A 1 111 ? -24.773 -1.632 15.808 1.00 95.94 111 SER A O 1
ATOM 906 N N . SER A 1 112 ? -22.779 -2.184 14.961 1.00 96.06 112 SER A N 1
ATOM 907 C CA . SER A 1 112 ? -22.062 -1.061 15.549 1.00 96.06 112 SER A CA 1
ATOM 908 C C . SER A 1 112 ? -22.177 0.182 14.674 1.00 96.06 112 SER A C 1
ATOM 910 O O . SER A 1 112 ? -21.726 0.208 13.533 1.00 96.06 112 SER A O 1
ATOM 912 N N . LYS A 1 113 ? -22.682 1.279 15.250 1.00 93.38 113 LYS A N 1
ATOM 913 C CA . LYS A 1 113 ? -22.774 2.587 14.570 1.00 93.38 113 LYS A CA 1
ATOM 914 C C . LYS A 1 113 ? -21.415 3.223 14.261 1.00 93.38 113 LYS A C 1
ATOM 916 O O . LYS A 1 113 ? -21.353 4.193 13.509 1.00 93.38 113 LYS A O 1
ATOM 921 N N . LYS A 1 114 ? -20.344 2.732 14.892 1.00 96.62 114 LYS A N 1
ATOM 922 C CA . LYS A 1 114 ? -18.973 3.189 14.658 1.00 96.62 114 LYS A CA 1
ATOM 923 C C . LYS A 1 114 ? -18.029 2.018 14.417 1.00 96.62 114 LYS A C 1
ATOM 925 O O . LYS A 1 114 ? -18.097 1.001 15.110 1.00 96.62 114 LYS A O 1
ATOM 930 N N . VAL A 1 115 ? -17.096 2.197 13.494 1.00 97.62 115 VAL A N 1
ATOM 931 C CA . VAL A 1 115 ? -15.921 1.348 13.346 1.00 97.62 115 VAL A CA 1
ATOM 932 C C . VAL A 1 115 ? -14.930 1.720 14.446 1.00 97.62 115 VAL A C 1
ATOM 934 O O . VAL A 1 115 ? -14.389 2.823 14.456 1.00 97.62 115 VAL A O 1
ATOM 937 N N . LEU A 1 116 ? -14.748 0.810 15.398 1.00 97.75 116 LEU A N 1
ATOM 938 C CA . LEU A 1 116 ? -13.811 0.924 16.511 1.00 97.75 116 LEU A CA 1
ATOM 939 C C . LEU A 1 116 ? -12.569 0.077 16.234 1.00 97.75 116 LEU A C 1
ATOM 941 O O . LEU A 1 116 ? -12.599 -0.828 15.398 1.00 97.75 116 LEU A O 1
ATOM 945 N N . GLU A 1 117 ? -11.507 0.319 16.998 1.00 97.12 117 GLU A N 1
ATOM 946 C CA . GLU A 1 117 ? -10.236 -0.403 16.887 1.00 97.12 117 GLU A CA 1
ATOM 947 C C . GLU A 1 117 ? -10.411 -1.931 16.905 1.00 97.12 117 GLU A C 1
ATOM 949 O O . GLU A 1 117 ? -9.833 -2.627 16.073 1.00 97.12 117 GLU A O 1
ATOM 954 N N . LYS A 1 118 ? -11.304 -2.454 17.759 1.00 97.06 118 LYS A N 1
ATOM 955 C CA . LYS A 1 118 ? -11.622 -3.892 17.830 1.00 97.06 118 LYS A CA 1
ATOM 956 C C . LYS A 1 118 ? -12.053 -4.505 16.490 1.00 97.06 118 LYS A C 1
ATOM 958 O O . LYS A 1 118 ? -11.739 -5.662 16.228 1.00 97.06 118 LYS A O 1
ATOM 963 N N . HIS A 1 119 ? -12.767 -3.763 15.640 1.00 97.44 119 HIS A N 1
ATOM 964 C CA . HIS A 1 119 ? -13.205 -4.273 14.337 1.00 97.44 119 HIS A CA 1
ATOM 965 C C . HIS A 1 119 ? -12.023 -4.338 13.367 1.00 97.44 119 HIS A C 1
ATOM 967 O O . HIS A 1 119 ? -11.897 -5.304 12.619 1.00 97.44 119 HIS A O 1
ATOM 973 N N . SER A 1 120 ? -11.121 -3.354 13.438 1.00 96.19 120 SER A N 1
ATOM 974 C CA . SER A 1 120 ? -9.877 -3.343 12.668 1.00 96.19 120 SER A CA 1
ATOM 975 C C . SER A 1 120 ? -8.904 -4.432 13.091 1.00 96.19 120 SER A C 1
ATOM 977 O O . SER A 1 120 ? -8.310 -5.062 12.223 1.00 96.19 120 SER A O 1
ATOM 979 N N . LEU A 1 121 ? -8.788 -4.726 14.388 1.00 94.94 121 LEU A N 1
ATOM 980 C CA . LEU A 1 121 ? -8.000 -5.865 14.864 1.00 94.94 121 LEU A CA 1
ATOM 981 C C . LEU A 1 121 ? -8.529 -7.184 14.286 1.00 94.94 121 LEU A C 1
ATOM 983 O O . LEU A 1 121 ? -7.764 -7.929 13.679 1.00 94.94 121 LEU A O 1
ATOM 987 N N . LYS A 1 122 ? -9.847 -7.414 14.351 1.00 94.25 122 LYS A N 1
ATOM 988 C CA . LYS A 1 122 ? -10.484 -8.591 13.732 1.00 94.25 122 LYS A CA 1
ATOM 989 C C . LYS A 1 122 ? -10.258 -8.657 12.218 1.00 94.25 122 LYS A C 1
ATOM 991 O O . LYS A 1 122 ? -10.035 -9.736 11.674 1.00 94.25 122 LYS A O 1
ATOM 996 N N . ALA A 1 123 ? -10.310 -7.518 11.522 1.00 93.19 123 ALA A N 1
ATOM 997 C CA . ALA A 1 123 ? -10.026 -7.457 10.089 1.00 93.19 123 ALA A CA 1
ATOM 998 C C . ALA A 1 123 ? -8.571 -7.849 9.783 1.00 93.19 123 ALA A C 1
ATOM 1000 O O . ALA A 1 123 ? -8.322 -8.612 8.853 1.00 93.19 123 ALA A O 1
ATOM 1001 N N . VAL A 1 124 ? -7.615 -7.377 10.587 1.00 88.62 124 VAL A N 1
ATOM 1002 C CA . VAL A 1 124 ? -6.192 -7.725 10.458 1.00 88.62 124 VAL A CA 1
ATOM 1003 C C . VAL A 1 124 ? -5.943 -9.203 10.759 1.00 88.62 124 VAL A C 1
ATOM 1005 O O . VAL A 1 124 ? -5.149 -9.835 10.064 1.00 88.62 124 VAL A O 1
ATOM 1008 N N . GLU A 1 125 ? -6.621 -9.782 11.748 1.00 87.12 125 GLU A N 1
ATOM 1009 C CA . GLU A 1 125 ? -6.515 -11.212 12.058 1.00 87.12 125 GLU A CA 1
ATOM 1010 C C . GLU A 1 125 ? -6.964 -12.084 10.886 1.00 87.12 125 GLU A C 1
ATOM 1012 O O . GLU A 1 125 ? -6.224 -12.983 10.493 1.00 87.12 125 GLU A O 1
ATOM 1017 N N . LYS A 1 126 ? -8.084 -11.745 10.234 1.00 79.88 126 LYS A N 1
ATOM 1018 C CA . LYS A 1 126 ? -8.540 -12.437 9.014 1.00 79.88 126 LYS A CA 1
ATOM 1019 C C . LYS A 1 126 ? -7.523 -12.393 7.869 1.00 79.88 126 LYS A C 1
ATOM 1021 O O . LYS A 1 126 ? -7.554 -13.248 6.989 1.00 79.88 126 LYS A O 1
ATOM 1026 N N . ILE A 1 127 ? -6.629 -11.402 7.850 1.00 70.12 127 ILE A N 1
ATOM 1027 C CA . ILE A 1 127 ? -5.583 -11.293 6.825 1.00 70.12 127 ILE A CA 1
ATOM 1028 C C . ILE A 1 127 ? -4.432 -1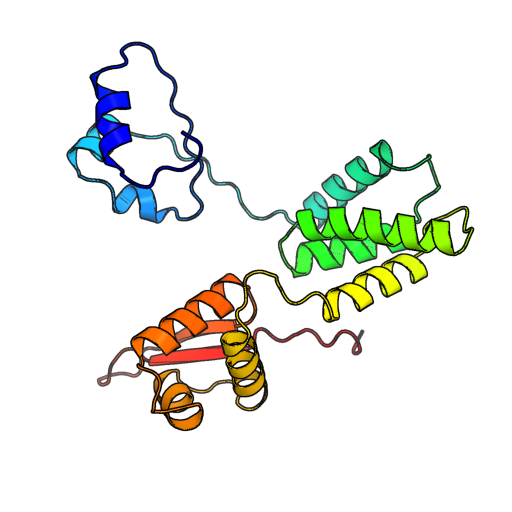2.264 7.072 1.00 70.12 127 ILE A C 1
ATOM 1030 O O . ILE A 1 127 ? -3.808 -12.685 6.103 1.00 70.12 127 ILE A O 1
ATOM 1034 N N . LYS A 1 128 ? -4.171 -12.682 8.318 1.00 57.16 128 LYS A N 1
ATOM 1035 C CA . LYS A 1 128 ? -3.172 -13.735 8.581 1.00 57.16 128 LYS A CA 1
ATOM 1036 C C . LYS A 1 128 ? -3.532 -15.041 7.860 1.00 57.16 128 LYS A C 1
ATOM 1038 O O . LYS A 1 128 ? -2.636 -15.729 7.383 1.00 57.16 128 LYS A O 1
ATOM 1043 N N . ASP A 1 129 ? -4.826 -15.313 7.699 1.00 44.91 129 ASP A N 1
ATOM 1044 C CA . ASP A 1 129 ? -5.339 -16.458 6.935 1.00 44.91 129 ASP A CA 1
ATOM 1045 C C . ASP A 1 129 ? -5.410 -16.191 5.423 1.00 44.91 129 ASP A C 1
ATOM 1047 O O . ASP A 1 129 ? -5.476 -17.115 4.607 1.00 44.91 129 ASP A O 1
ATOM 1051 N N . PHE A 1 130 ? -5.361 -14.919 5.022 1.00 43.69 130 PHE A N 1
ATOM 1052 C CA . PHE A 1 130 ? -5.328 -14.493 3.631 1.00 43.69 130 PHE A CA 1
ATOM 1053 C C . PHE A 1 130 ? -3.898 -14.645 3.098 1.00 43.69 130 PHE A C 1
ATOM 1055 O O . PHE A 1 130 ? -3.163 -13.673 2.911 1.00 43.69 130 PHE A O 1
ATOM 1062 N N . LYS A 1 131 ? -3.505 -15.905 2.855 1.00 45.84 131 LYS A N 1
ATOM 1063 C CA . LYS A 1 131 ? -2.339 -16.269 2.040 1.00 45.84 131 LYS A CA 1
ATOM 1064 C C . LYS A 1 131 ? -2.255 -15.299 0.861 1.00 45.84 131 LYS A C 1
ATOM 1066 O O . LYS A 1 131 ? -3.223 -15.152 0.110 1.00 45.84 131 LYS A O 1
ATOM 1071 N N . ILE A 1 132 ? -1.112 -14.631 0.708 1.00 47.03 132 ILE A N 1
ATOM 1072 C CA . ILE A 1 132 ? -0.842 -13.772 -0.447 1.00 47.03 132 ILE A CA 1
ATOM 1073 C C . ILE A 1 132 ? -1.126 -14.618 -1.687 1.00 47.03 132 ILE A C 1
ATOM 1075 O O . ILE A 1 132 ? -0.443 -15.609 -1.930 1.00 47.03 132 ILE A O 1
ATOM 1079 N N . LYS A 1 133 ? -2.167 -14.237 -2.432 1.00 42.94 133 LYS A N 1
ATOM 1080 C CA . LYS A 1 133 ? -2.761 -14.982 -3.556 1.00 42.94 133 LYS A CA 1
ATOM 1081 C C . LYS A 1 133 ? -1.770 -15.359 -4.671 1.00 42.94 133 LYS A C 1
ATOM 1083 O O . LYS A 1 133 ? -2.122 -16.141 -5.546 1.00 42.94 133 LYS A O 1
ATOM 1088 N N . ASP A 1 134 ? -0.550 -14.827 -4.617 1.00 45.25 134 ASP A N 1
ATOM 1089 C CA . ASP A 1 134 ? 0.536 -15.055 -5.570 1.00 45.25 134 ASP A CA 1
ATOM 1090 C C . ASP A 1 134 ? 1.592 -16.076 -5.103 1.00 45.25 134 ASP A C 1
ATOM 1092 O O . ASP A 1 134 ? 2.526 -16.376 -5.856 1.00 45.25 134 ASP A O 1
ATOM 1096 N N . LEU A 1 135 ? 1.483 -16.622 -3.886 1.00 51.19 135 LEU A N 1
ATOM 1097 C CA . LEU A 1 135 ? 2.338 -17.709 -3.398 1.00 51.19 135 LEU A CA 1
ATOM 1098 C C . LEU A 1 135 ? 1.679 -19.054 -3.724 1.00 51.19 135 LEU A C 1
ATOM 1100 O O . LEU A 1 135 ? 0.526 -19.304 -3.381 1.00 51.19 135 LEU A O 1
ATOM 1104 N N . LYS A 1 136 ? 2.421 -19.925 -4.411 1.00 59.62 136 LYS A N 1
ATOM 1105 C CA . LYS A 1 136 ? 2.019 -21.313 -4.652 1.00 59.62 136 LYS A CA 1
ATOM 1106 C C . LYS A 1 136 ? 2.202 -22.069 -3.339 1.00 59.62 136 LYS A C 1
ATOM 1108 O O . LYS A 1 136 ? 3.030 -21.674 -2.520 1.00 59.62 136 LYS A O 1
ATOM 1113 N N . ASP A 1 137 ? 1.485 -23.173 -3.147 1.00 59.75 137 ASP A N 1
ATOM 1114 C CA . ASP A 1 137 ? 1.611 -23.970 -1.917 1.00 59.75 137 ASP A CA 1
ATOM 1115 C C . ASP A 1 137 ? 3.062 -24.397 -1.629 1.00 59.75 137 ASP A C 1
ATOM 1117 O O . ASP A 1 137 ? 3.492 -24.375 -0.479 1.00 59.75 137 ASP A O 1
ATOM 1121 N N . GLU A 1 138 ? 3.852 -24.635 -2.678 1.00 64.50 138 GLU A N 1
ATOM 1122 C CA . GLU A 1 138 ? 5.291 -24.922 -2.595 1.00 64.50 138 GLU A CA 1
ATOM 1123 C C . GLU A 1 138 ? 6.121 -23.786 -1.958 1.00 64.50 138 GLU A C 1
ATOM 1125 O O . GLU A 1 138 ? 7.100 -24.056 -1.263 1.00 64.50 138 GLU A O 1
ATOM 1130 N N . ASP A 1 139 ? 5.748 -22.514 -2.156 1.00 67.31 139 ASP A N 1
ATOM 1131 C CA . ASP A 1 139 ? 6.480 -21.378 -1.575 1.00 67.31 139 ASP A CA 1
ATOM 1132 C C . ASP A 1 139 ? 6.178 -21.206 -0.085 1.00 67.31 139 ASP A C 1
ATOM 1134 O O . ASP A 1 139 ? 7.030 -20.721 0.657 1.00 67.31 139 ASP A O 1
ATOM 1138 N N . ASN A 1 140 ? 4.988 -21.623 0.363 1.00 67.38 140 ASN A N 1
ATOM 1139 C CA . ASN A 1 140 ? 4.636 -21.614 1.782 1.00 67.38 140 ASN A CA 1
ATOM 1140 C C . ASN A 1 140 ? 5.468 -22.650 2.545 1.00 67.38 140 ASN A C 1
ATOM 1142 O O . ASN A 1 140 ? 6.009 -22.337 3.601 1.00 67.38 140 ASN A O 1
ATOM 1146 N N . SER A 1 141 ? 5.659 -23.847 1.976 1.00 73.38 141 SER A N 1
ATOM 1147 C CA . SER A 1 141 ? 6.546 -24.862 2.559 1.00 73.38 141 SER A CA 1
ATOM 1148 C C . SER A 1 141 ? 7.991 -24.371 2.663 1.00 73.38 141 SER A C 1
ATOM 1150 O O . SER A 1 141 ? 8.648 -24.600 3.680 1.00 73.38 141 SER A O 1
ATOM 1152 N N . LEU A 1 142 ? 8.481 -23.662 1.640 1.00 77.81 142 LEU A N 1
ATOM 1153 C CA . LEU A 1 142 ? 9.808 -23.050 1.675 1.00 77.81 142 LEU A CA 1
ATOM 1154 C C . LEU A 1 142 ? 9.894 -21.940 2.732 1.00 77.81 142 LEU A C 1
ATOM 1156 O O . LEU A 1 142 ? 10.871 -21.879 3.476 1.00 77.81 142 LEU A O 1
ATOM 1160 N N . LEU A 1 143 ? 8.873 -21.090 2.841 1.00 73.50 143 LEU A N 1
ATOM 1161 C CA . LEU A 1 143 ? 8.819 -20.036 3.852 1.00 73.50 143 LEU A CA 1
ATOM 1162 C C . LEU A 1 143 ? 8.831 -20.611 5.275 1.00 73.50 143 LEU A C 1
ATOM 1164 O O . LEU A 1 143 ? 9.620 -20.157 6.102 1.00 73.50 143 LEU A O 1
ATOM 1168 N N . ASP A 1 144 ? 8.024 -21.637 5.550 1.00 75.69 144 ASP A N 1
ATOM 1169 C CA . ASP A 1 144 ? 7.997 -22.326 6.847 1.00 75.69 144 ASP A CA 1
ATOM 1170 C C . ASP A 1 144 ? 9.347 -22.972 7.181 1.00 75.69 144 ASP A C 1
ATOM 1172 O O . ASP A 1 144 ? 9.780 -22.992 8.337 1.00 75.69 144 ASP A O 1
ATOM 1176 N N . PHE A 1 145 ? 10.049 -23.476 6.168 1.00 77.19 145 PHE A N 1
ATOM 1177 C CA . PHE A 1 145 ? 11.380 -24.042 6.334 1.00 77.19 145 PHE A CA 1
ATOM 1178 C C . PHE A 1 145 ? 12.443 -22.981 6.643 1.00 77.19 145 PHE A C 1
ATOM 1180 O O . PHE A 1 145 ? 13.265 -23.177 7.543 1.00 77.19 145 PHE A O 1
ATOM 1187 N N . ILE A 1 146 ? 12.400 -21.839 5.950 1.00 79.00 146 ILE A N 1
ATOM 1188 C CA . ILE A 1 146 ? 13.278 -20.691 6.216 1.00 79.00 146 ILE A CA 1
ATOM 1189 C C . ILE A 1 146 ? 12.987 -20.121 7.614 1.00 79.00 146 ILE A C 1
ATOM 1191 O O . ILE A 1 146 ? 13.927 -19.791 8.334 1.00 79.00 146 ILE A O 1
ATOM 1195 N N . LYS A 1 147 ? 11.715 -20.093 8.050 1.00 77.31 147 LYS A N 1
ATOM 1196 C CA . LYS A 1 147 ? 11.310 -19.712 9.418 1.00 77.31 147 LYS A CA 1
ATOM 1197 C C . LYS A 1 147 ? 11.984 -20.565 10.496 1.00 77.31 147 LYS A C 1
ATOM 1199 O O . LYS A 1 147 ? 12.395 -20.036 11.523 1.00 77.31 147 LYS A O 1
ATOM 1204 N N . LYS A 1 148 ? 12.134 -21.871 10.255 1.00 77.25 148 LYS A N 1
ATOM 1205 C CA . LYS A 1 148 ? 12.805 -22.806 11.177 1.00 77.25 148 LYS A CA 1
ATOM 1206 C C . LYS A 1 148 ? 14.334 -22.711 11.143 1.00 77.25 148 LYS A C 1
ATOM 1208 O O . LYS A 1 148 ? 14.973 -23.111 12.110 1.00 77.25 148 LYS A O 1
ATOM 1213 N N . ASN A 1 149 ? 14.918 -22.196 10.058 1.00 77.31 149 ASN A N 1
ATOM 1214 C CA . ASN A 1 149 ? 16.367 -22.152 9.846 1.00 77.31 149 ASN A CA 1
ATOM 1215 C C . ASN A 1 149 ? 16.838 -20.757 9.375 1.00 77.31 149 ASN A C 1
ATOM 1217 O O . ASN A 1 149 ? 17.208 -20.583 8.208 1.00 77.31 149 ASN A O 1
ATOM 1221 N N . PRO A 1 150 ? 16.825 -19.746 10.261 1.00 71.00 150 PRO A N 1
ATOM 1222 C CA . PRO A 1 150 ? 17.182 -18.378 9.901 1.00 71.00 150 PRO A CA 1
ATOM 1223 C C . PRO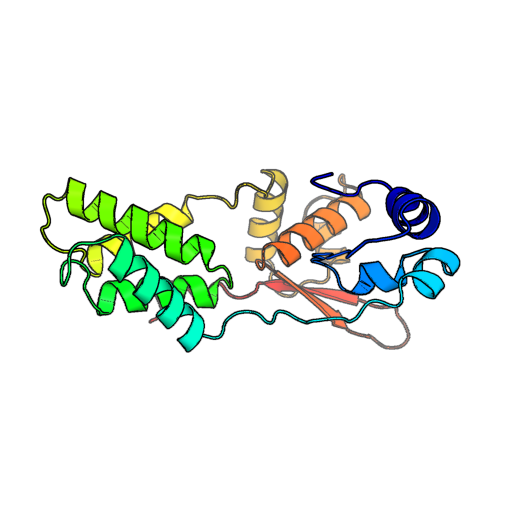 A 1 150 ? 18.678 -18.225 9.579 1.00 71.00 150 PRO A C 1
ATOM 1225 O O . PRO A 1 150 ? 19.524 -18.948 10.103 1.00 71.00 150 PRO A O 1
ATOM 1228 N N . ASN A 1 151 ? 19.013 -17.218 8.765 1.00 71.06 151 ASN A N 1
ATOM 1229 C CA . ASN A 1 151 ? 20.387 -16.795 8.447 1.00 71.06 151 ASN A CA 1
ATOM 1230 C C . ASN A 1 151 ? 21.265 -17.857 7.763 1.00 71.06 151 ASN A C 1
ATOM 1232 O O . ASN A 1 151 ? 22.494 -17.790 7.830 1.00 71.06 151 ASN A O 1
ATOM 1236 N N . LEU A 1 152 ? 20.658 -18.828 7.080 1.00 77.81 152 LEU A N 1
ATOM 1237 C CA . LEU A 1 152 ? 21.400 -19.802 6.291 1.00 77.81 152 LEU A CA 1
ATOM 1238 C C . LEU A 1 152 ? 21.723 -19.283 4.887 1.00 77.81 152 LEU A C 1
ATOM 1240 O O . LEU A 1 152 ? 21.053 -18.416 4.318 1.00 77.81 152 LEU A O 1
ATOM 1244 N N . ASN A 1 153 ? 22.783 -19.847 4.312 1.00 79.25 153 ASN A N 1
ATOM 1245 C CA . ASN A 1 153 ? 23.138 -19.581 2.929 1.00 79.25 153 ASN A CA 1
ATOM 1246 C C . ASN A 1 153 ? 22.163 -20.305 1.973 1.00 79.25 153 ASN A C 1
ATOM 1248 O O . ASN A 1 153 ? 21.618 -21.365 2.284 1.00 79.25 153 ASN A O 1
ATOM 1252 N N . SER A 1 154 ? 21.934 -19.707 0.805 1.00 73.56 154 SER A N 1
ATOM 1253 C CA . SER A 1 154 ? 21.006 -20.217 -0.218 1.00 73.56 154 SER A CA 1
ATOM 1254 C C . SER A 1 154 ? 21.338 -21.633 -0.709 1.00 73.56 154 SER A C 1
ATOM 1256 O O . SER A 1 154 ? 20.419 -22.419 -0.919 1.00 73.56 154 SER A O 1
ATOM 1258 N N . SER A 1 155 ? 22.618 -21.994 -0.840 1.00 73.25 155 SER A N 1
ATOM 1259 C CA . SER A 1 155 ? 23.041 -23.337 -1.273 1.00 73.25 155 SER A CA 1
ATOM 1260 C C . SER A 1 155 ? 22.738 -24.424 -0.233 1.00 73.25 155 SER A C 1
ATOM 1262 O O . SER A 1 155 ? 22.216 -25.478 -0.566 1.00 73.25 155 SER A O 1
ATOM 1264 N N . LYS A 1 156 ? 22.990 -24.146 1.044 1.00 77.88 156 LYS A N 1
ATOM 1265 C CA . LYS A 1 156 ? 22.753 -25.045 2.178 1.00 77.88 156 LYS A CA 1
ATOM 1266 C C . LYS A 1 156 ? 21.269 -25.137 2.508 1.00 77.88 156 LYS A C 1
ATOM 1268 O O . LYS A 1 156 ? 20.793 -26.204 2.869 1.00 77.88 156 LYS A O 1
ATOM 1273 N N . LEU A 1 157 ? 20.514 -24.048 2.331 1.00 80.38 157 LEU A N 1
ATOM 1274 C CA . LEU A 1 157 ? 19.051 -24.099 2.391 1.00 80.38 157 LEU A CA 1
ATOM 1275 C C . LEU A 1 157 ? 18.476 -25.003 1.303 1.00 80.38 157 LEU A C 1
ATOM 1277 O O . LEU A 1 157 ? 17.534 -25.735 1.581 1.00 80.38 157 LEU A O 1
ATOM 1281 N N . HIS A 1 158 ? 19.040 -24.975 0.093 1.00 79.62 158 HIS A N 1
ATOM 1282 C CA . HIS A 1 158 ? 18.609 -25.852 -0.993 1.00 79.62 158 HIS A CA 1
ATOM 1283 C C . HIS A 1 158 ? 18.882 -27.329 -0.676 1.00 79.62 158 HIS A C 1
ATOM 1285 O O . HIS A 1 158 ? 17.966 -28.143 -0.778 1.00 79.62 158 HIS A O 1
ATOM 1291 N N . GLU A 1 159 ? 20.089 -27.646 -0.197 1.00 78.31 159 GLU A N 1
ATOM 1292 C CA . GLU A 1 159 ? 20.469 -29.000 0.231 1.00 78.31 159 GLU A CA 1
ATOM 1293 C C . GLU A 1 159 ? 19.587 -29.537 1.365 1.00 78.31 159 GLU A C 1
ATOM 1295 O O . GLU A 1 159 ? 19.212 -30.706 1.354 1.00 78.31 159 GLU A O 1
ATOM 1300 N N . MET A 1 160 ? 19.236 -28.693 2.341 1.00 77.06 160 MET A N 1
ATOM 1301 C CA . MET A 1 160 ? 18.442 -29.118 3.498 1.00 77.06 160 MET A CA 1
ATOM 1302 C C . MET A 1 160 ? 16.928 -29.136 3.238 1.00 77.06 160 MET A C 1
ATOM 1304 O O . MET A 1 160 ? 16.204 -29.808 3.970 1.00 77.06 160 MET A O 1
ATOM 1308 N N . PHE A 1 161 ? 16.437 -28.380 2.251 1.00 71.94 161 PHE A N 1
ATOM 1309 C CA . PHE A 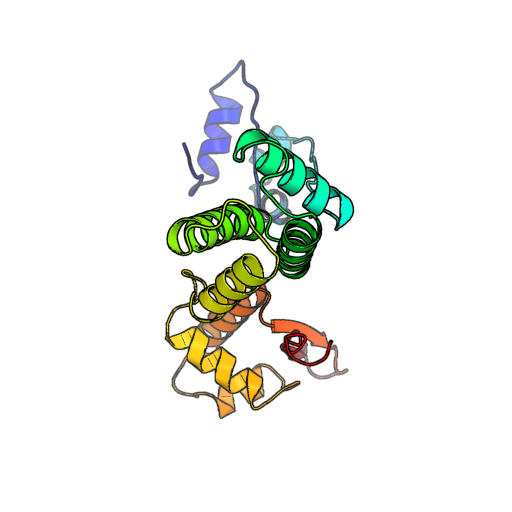1 161 ? 15.009 -28.293 1.949 1.00 71.94 161 PHE A CA 1
ATOM 1310 C C . PHE A 1 161 ? 14.548 -29.445 1.056 1.00 71.94 161 PHE A C 1
ATOM 1312 O O . PHE A 1 161 ? 13.645 -30.182 1.445 1.00 71.94 161 PHE A O 1
ATOM 1319 N N . ASN A 1 162 ? 15.146 -29.585 -0.135 1.00 68.12 162 ASN A N 1
ATOM 1320 C CA . ASN A 1 162 ? 14.893 -30.697 -1.051 1.00 68.12 162 ASN A CA 1
ATOM 1321 C C . ASN A 1 162 ? 15.873 -30.676 -2.244 1.00 68.12 162 ASN A C 1
ATOM 1323 O O . ASN A 1 162 ? 15.784 -29.798 -3.110 1.00 68.12 162 ASN A O 1
ATOM 1327 N N . THR A 1 163 ? 16.748 -31.679 -2.340 1.00 65.00 163 THR A N 1
ATOM 1328 C CA . THR A 1 163 ? 17.700 -31.850 -3.452 1.00 65.00 163 THR A CA 1
ATOM 1329 C C . THR A 1 163 ? 17.049 -32.240 -4.782 1.00 65.00 163 THR A C 1
ATOM 1331 O O . THR A 1 163 ? 17.668 -32.037 -5.826 1.00 65.00 163 THR A O 1
ATOM 1334 N N . ASP A 1 164 ? 15.807 -32.740 -4.777 1.00 69.25 164 ASP A N 1
ATOM 1335 C CA . ASP A 1 164 ? 15.104 -33.160 -6.002 1.00 69.25 164 ASP A CA 1
ATOM 1336 C C . ASP A 1 164 ? 14.614 -31.971 -6.845 1.00 69.25 164 ASP A C 1
ATOM 1338 O O . ASP A 1 164 ? 14.365 -32.087 -8.048 1.00 69.25 164 ASP A O 1
ATOM 1342 N N . VAL A 1 165 ? 14.496 -30.786 -6.240 1.00 73.44 165 VAL A N 1
ATOM 1343 C CA . VAL A 1 165 ? 14.142 -29.554 -6.949 1.00 73.44 165 VAL A CA 1
ATOM 1344 C C . VAL A 1 165 ? 15.412 -28.931 -7.521 1.00 73.44 165 VAL A C 1
ATOM 1346 O O . VAL A 1 165 ? 16.376 -28.712 -6.803 1.00 73.44 165 VAL A O 1
ATOM 1349 N N . SER A 1 166 ? 15.432 -28.562 -8.804 1.00 78.69 166 SER A N 1
ATOM 1350 C CA . SER A 1 166 ? 16.579 -27.834 -9.375 1.00 78.69 166 SER A CA 1
ATOM 1351 C C . SER A 1 166 ? 16.845 -26.514 -8.635 1.00 78.69 166 SER A C 1
ATOM 1353 O O . SER A 1 166 ? 15.914 -25.742 -8.385 1.00 78.69 166 SER A O 1
ATOM 1355 N N . TYR A 1 167 ? 18.122 -26.179 -8.408 1.00 78.31 167 TYR A N 1
ATOM 1356 C CA . TYR A 1 167 ? 18.537 -24.906 -7.802 1.00 78.31 167 TYR A CA 1
ATOM 1357 C C . TYR A 1 167 ? 17.942 -23.675 -8.514 1.00 78.31 167 TYR A C 1
ATOM 1359 O O . TYR A 1 167 ? 17.631 -22.666 -7.885 1.00 78.31 167 TYR A O 1
ATOM 1367 N N . LYS A 1 168 ? 17.707 -23.753 -9.833 1.00 75.62 168 LYS A N 1
ATOM 1368 C CA . LYS A 1 168 ? 17.057 -22.679 -10.605 1.00 75.62 168 LYS A CA 1
ATOM 1369 C C . LYS A 1 168 ? 15.599 -22.460 -10.183 1.00 75.62 168 LYS A C 1
ATOM 1371 O O . LYS A 1 168 ? 15.143 -21.320 -10.115 1.00 75.62 168 LYS A O 1
ATOM 1376 N N . THR A 1 169 ? 14.872 -23.540 -9.905 1.00 76.38 169 THR A N 1
ATOM 1377 C CA . THR A 1 169 ? 13.486 -23.488 -9.419 1.00 76.38 169 THR A CA 1
ATOM 1378 C C . THR A 1 169 ? 13.444 -22.961 -7.991 1.00 76.38 169 THR A C 1
ATOM 1380 O O . THR A 1 169 ? 12.672 -22.046 -7.720 1.00 76.38 169 THR A O 1
ATOM 1383 N N . PHE A 1 170 ? 14.335 -23.452 -7.129 1.00 80.19 170 PHE A N 1
ATOM 1384 C CA . PHE A 1 170 ? 14.497 -22.979 -5.754 1.00 80.19 170 PHE A CA 1
ATOM 1385 C C . PHE A 1 170 ? 14.825 -21.480 -5.686 1.00 80.19 170 PHE A C 1
ATOM 1387 O O . PHE A 1 170 ? 14.166 -20.712 -4.989 1.00 80.19 170 PHE A O 1
ATOM 1394 N N . ARG A 1 171 ? 15.774 -21.014 -6.505 1.00 80.62 171 ARG A N 1
ATOM 1395 C CA . ARG A 1 171 ? 16.114 -19.590 -6.605 1.00 80.62 171 ARG A CA 1
ATOM 1396 C C . ARG A 1 171 ? 14.925 -18.737 -7.048 1.00 80.62 171 ARG A C 1
ATOM 1398 O O . ARG A 1 171 ? 14.716 -17.659 -6.506 1.00 80.62 171 ARG A O 1
ATOM 1405 N N . ARG A 1 172 ? 14.107 -19.224 -7.984 1.00 77.62 172 ARG A N 1
ATOM 1406 C CA . ARG A 1 172 ? 12.877 -18.535 -8.406 1.00 77.62 172 ARG A CA 1
ATOM 1407 C C . ARG A 1 172 ? 11.838 -18.455 -7.280 1.00 77.62 172 ARG A C 1
ATOM 1409 O O . ARG A 1 172 ? 11.093 -17.479 -7.229 1.00 77.62 172 ARG A O 1
ATOM 1416 N N . GLN A 1 173 ? 11.767 -19.458 -6.402 1.00 78.44 173 GLN A N 1
ATOM 1417 C CA . GLN A 1 173 ? 10.910 -19.421 -5.210 1.00 78.44 173 GLN A CA 1
ATOM 1418 C C . GLN A 1 173 ? 11.430 -18.386 -4.200 1.00 78.44 173 GLN A C 1
ATOM 1420 O O . GLN A 1 173 ? 10.653 -17.549 -3.748 1.00 78.44 173 GLN A O 1
ATOM 1425 N N . LEU A 1 174 ? 12.745 -18.342 -3.944 1.00 80.31 174 LEU A N 1
ATOM 1426 C CA . LEU A 1 174 ? 13.366 -17.297 -3.117 1.00 80.31 174 LEU A CA 1
ATOM 1427 C C . LEU A 1 174 ? 13.113 -15.887 -3.671 1.00 80.31 174 LEU A C 1
ATOM 1429 O O . LEU A 1 174 ? 12.688 -15.009 -2.933 1.00 80.31 174 LEU A O 1
ATOM 1433 N N . GLU A 1 175 ? 13.287 -15.667 -4.975 1.00 77.69 175 GLU A N 1
ATOM 1434 C CA . GLU A 1 175 ? 13.012 -14.368 -5.611 1.00 77.69 175 GLU A CA 1
ATOM 1435 C C . GLU A 1 175 ? 11.531 -13.964 -5.503 1.00 77.69 175 GLU A C 1
ATOM 1437 O O . GLU A 1 175 ? 11.206 -12.780 -5.418 1.00 77.69 175 GLU A O 1
ATOM 1442 N N . ARG A 1 176 ? 10.605 -14.931 -5.504 1.00 75.06 176 ARG A N 1
ATOM 1443 C CA . ARG A 1 176 ? 9.175 -14.667 -5.285 1.00 75.06 176 ARG A CA 1
ATOM 1444 C C . ARG A 1 176 ? 8.875 -14.324 -3.832 1.00 75.06 176 ARG A C 1
ATOM 1446 O O . ARG A 1 176 ? 8.118 -13.388 -3.596 1.00 75.06 176 ARG A O 1
ATOM 1453 N N . LEU A 1 177 ? 9.486 -15.028 -2.882 1.00 76.56 177 LEU A N 1
ATOM 1454 C CA . LEU A 1 177 ? 9.373 -14.727 -1.453 1.00 76.56 177 LEU A CA 1
ATOM 1455 C C . LEU A 1 177 ? 9.988 -13.363 -1.105 1.00 76.56 177 LEU A C 1
ATOM 1457 O O . LEU A 1 177 ? 9.423 -12.622 -0.304 1.00 76.56 177 LEU A O 1
ATOM 1461 N N . GLU A 1 178 ? 11.098 -12.996 -1.744 1.00 73.62 178 GLU A N 1
ATOM 1462 C CA . GLU A 1 178 ? 11.720 -11.677 -1.606 1.00 73.62 178 GLU A CA 1
ATOM 1463 C C . GLU A 1 178 ? 10.818 -10.574 -2.173 1.00 73.62 178 GLU A C 1
ATOM 1465 O O . GLU A 1 178 ? 10.553 -9.582 -1.497 1.00 73.62 178 GLU A O 1
ATOM 1470 N N . LYS A 1 179 ? 10.262 -10.767 -3.379 1.00 69.25 179 LYS A N 1
ATOM 1471 C CA . LYS A 1 179 ? 9.274 -9.841 -3.967 1.00 69.25 179 LYS A CA 1
ATOM 1472 C C . LYS A 1 179 ? 8.005 -9.711 -3.131 1.00 69.25 179 LYS A C 1
ATOM 1474 O O . LYS A 1 179 ? 7.390 -8.650 -3.130 1.00 69.25 179 LYS A O 1
ATOM 1479 N N . ALA A 1 180 ? 7.621 -10.772 -2.426 1.00 65.38 180 ALA A N 1
ATOM 1480 C CA . ALA A 1 180 ? 6.519 -10.768 -1.470 1.00 65.38 180 ALA A CA 1
ATOM 1481 C C . ALA A 1 180 ? 6.900 -10.148 -0.109 1.00 65.38 180 ALA A C 1
ATOM 1483 O O . ALA A 1 180 ? 6.104 -10.210 0.823 1.00 65.38 180 ALA A O 1
ATOM 1484 N N . ASN A 1 181 ? 8.098 -9.558 0.019 1.00 65.44 181 ASN A N 1
ATOM 1485 C CA . ASN A 1 181 ? 8.638 -8.949 1.237 1.00 65.44 181 ASN A CA 1
ATOM 1486 C C . ASN A 1 181 ? 8.778 -9.904 2.445 1.00 65.44 181 ASN A C 1
ATOM 1488 O O . ASN A 1 181 ? 8.973 -9.426 3.561 1.00 65.44 181 ASN A O 1
ATOM 1492 N N . MET A 1 182 ? 8.742 -11.226 2.241 1.00 68.94 182 MET A N 1
ATOM 1493 C CA . MET A 1 182 ? 8.823 -12.232 3.318 1.00 68.94 182 MET A CA 1
ATOM 1494 C C . MET A 1 182 ? 10.261 -12.502 3.782 1.00 68.94 182 MET A C 1
ATOM 1496 O O . MET A 1 182 ? 10.510 -12.832 4.941 1.00 68.94 182 MET A O 1
ATOM 1500 N N . ILE A 1 183 ? 11.221 -12.370 2.869 1.00 78.06 183 ILE A N 1
ATOM 1501 C CA . ILE A 1 183 ? 12.645 -12.615 3.113 1.00 78.06 183 ILE A CA 1
ATOM 1502 C C . ILE A 1 183 ? 13.478 -11.481 2.513 1.00 78.06 18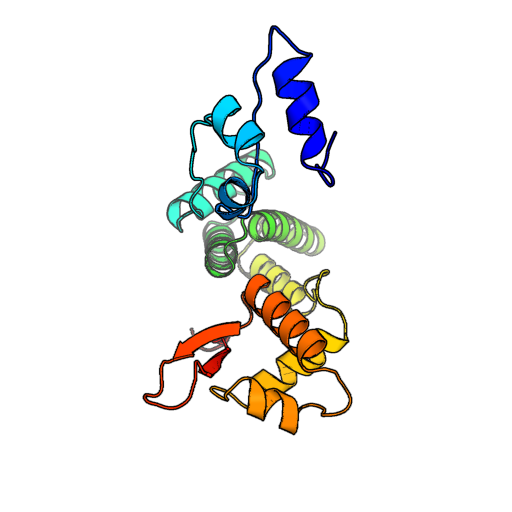3 ILE A C 1
ATOM 1504 O O . ILE A 1 183 ? 13.016 -10.779 1.614 1.00 78.06 183 ILE A O 1
ATOM 1508 N N . SER A 1 184 ? 14.712 -11.320 2.979 1.00 75.12 184 SER A N 1
ATOM 1509 C CA . SER A 1 184 ? 15.733 -10.513 2.313 1.00 75.12 184 SER A CA 1
ATOM 1510 C C . SER A 1 184 ? 16.898 -11.392 1.870 1.00 75.12 184 SER A C 1
ATOM 1512 O O . SER A 1 184 ? 17.386 -12.239 2.625 1.00 75.12 184 SER A O 1
ATOM 1514 N N . LEU A 1 185 ? 17.344 -11.195 0.629 1.00 79.44 185 LEU A N 1
ATOM 1515 C CA . LEU A 1 185 ? 18.517 -11.862 0.082 1.00 79.44 185 LEU A CA 1
ATOM 1516 C C . LEU A 1 185 ? 19.702 -10.896 0.142 1.00 79.44 185 LEU A C 1
ATOM 1518 O O . LEU A 1 185 ? 19.795 -9.941 -0.625 1.00 79.44 185 LEU A O 1
ATOM 1522 N N . GLU A 1 186 ? 20.630 -11.138 1.063 1.00 78.12 186 GLU A N 1
ATOM 1523 C CA . GLU A 1 186 ? 21.851 -10.342 1.178 1.00 78.12 186 GLU A CA 1
ATOM 1524 C C . GLU A 1 186 ? 23.017 -11.062 0.506 1.00 78.12 186 GLU A C 1
ATOM 1526 O O . GLU A 1 186 ? 23.315 -12.214 0.819 1.00 78.12 186 GLU A O 1
ATOM 1531 N N . GLN A 1 187 ? 23.717 -10.383 -0.402 1.00 75.44 187 GLN A N 1
ATOM 1532 C CA . GLN A 1 187 ? 24.958 -10.914 -0.959 1.00 75.44 187 GLN A CA 1
ATOM 1533 C C . GLN A 1 187 ? 26.140 -10.498 -0.094 1.00 75.44 187 GLN A C 1
ATOM 1535 O O . GLN A 1 187 ? 26.432 -9.309 0.036 1.00 75.44 187 GLN A O 1
ATOM 1540 N N . LYS A 1 188 ? 26.845 -11.484 0.461 1.00 71.19 188 LYS A N 1
ATOM 1541 C CA . LYS A 1 188 ? 28.099 -11.275 1.179 1.00 71.19 188 LYS A CA 1
ATOM 1542 C C . LYS A 1 188 ? 29.257 -11.807 0.339 1.00 71.19 188 LYS A C 1
ATOM 1544 O O . LYS A 1 188 ? 29.203 -12.915 -0.197 1.00 71.19 188 LYS A O 1
ATOM 1549 N N . SER A 1 189 ? 30.296 -10.989 0.212 1.00 58.12 189 SER A N 1
ATOM 1550 C CA . SER A 1 189 ? 31.550 -11.358 -0.441 1.00 58.12 189 SER A CA 1
ATOM 1551 C C . SER A 1 189 ? 32.453 -12.039 0.586 1.00 58.12 189 SER A C 1
ATOM 1553 O O . SER A 1 189 ? 32.947 -11.371 1.493 1.00 58.12 189 SER A O 1
ATOM 1555 N N . GLU A 1 190 ? 32.678 -13.345 0.464 1.00 48.38 190 GLU A N 1
ATOM 1556 C CA . GLU A 1 190 ? 33.659 -14.067 1.284 1.00 48.38 190 GLU A CA 1
ATOM 1557 C C . GLU A 1 190 ? 34.927 -14.344 0.468 1.00 48.38 190 GLU A C 1
ATOM 1559 O O . GLU A 1 190 ? 35.139 -15.434 -0.055 1.00 48.38 190 GLU A O 1
ATOM 1564 N N . GLY A 1 191 ? 35.790 -13.329 0.357 1.00 56.25 191 GLY A N 1
ATOM 1565 C CA . GLY A 1 191 ? 37.155 -13.483 -0.159 1.00 56.25 191 GLY A CA 1
ATOM 1566 C C . GLY A 1 191 ? 37.269 -14.283 -1.469 1.00 56.25 191 GLY A C 1
ATOM 1567 O O . GLY A 1 191 ? 36.522 -14.060 -2.416 1.00 56.25 191 GLY A O 1
ATOM 1568 N N . ILE A 1 192 ? 38.238 -15.204 -1.523 1.00 48.97 192 ILE A N 1
ATOM 1569 C CA . ILE A 1 192 ? 38.651 -15.967 -2.721 1.00 48.97 192 ILE A CA 1
ATOM 1570 C C . ILE A 1 192 ? 37.546 -16.925 -3.236 1.00 48.97 192 ILE A C 1
ATOM 1572 O O . ILE A 1 192 ? 37.621 -17.407 -4.367 1.00 48.97 192 ILE A O 1
ATOM 1576 N N . HIS A 1 193 ? 36.477 -17.165 -2.468 1.00 47.88 193 HIS A N 1
ATOM 1577 C CA . HIS A 1 193 ? 35.402 -18.093 -2.819 1.00 47.88 193 HIS A CA 1
ATOM 1578 C C . HIS A 1 193 ? 34.049 -17.395 -3.000 1.00 47.88 193 HIS A C 1
ATOM 1580 O O . HIS A 1 193 ? 33.227 -17.372 -2.098 1.00 47.88 193 HIS A O 1
ATOM 1586 N N . GLY A 1 194 ? 33.782 -16.933 -4.227 1.00 55.62 194 GLY A N 1
ATOM 1587 C CA . GLY A 1 194 ? 32.426 -16.711 -4.753 1.00 55.62 194 GLY A CA 1
ATOM 1588 C C . GLY A 1 194 ? 31.537 -15.682 -4.028 1.00 55.62 194 GLY A C 1
ATOM 1589 O O . GLY A 1 194 ? 31.827 -15.171 -2.953 1.00 55.62 194 GLY A O 1
ATOM 1590 N N . LYS A 1 195 ? 30.408 -15.335 -4.655 1.00 62.56 195 LYS A N 1
ATOM 1591 C CA . LYS A 1 195 ? 29.359 -14.519 -4.021 1.00 62.56 195 LYS A CA 1
ATOM 1592 C C . LYS A 1 195 ? 28.385 -15.451 -3.310 1.00 62.56 195 LYS A C 1
ATOM 1594 O O . LYS A 1 195 ? 27.773 -16.289 -3.972 1.00 62.56 195 LYS A O 1
ATOM 1599 N N . VAL A 1 196 ? 28.197 -15.285 -2.003 1.00 68.44 196 VAL A N 1
ATOM 1600 C CA . VAL A 1 196 ? 27.241 -16.087 -1.228 1.00 68.44 196 VAL A CA 1
ATOM 1601 C C . VAL A 1 196 ? 25.993 -15.252 -0.963 1.00 68.44 196 VAL A C 1
ATOM 1603 O O . VAL A 1 196 ? 26.084 -14.114 -0.510 1.00 68.44 196 VAL A O 1
ATOM 1606 N N . THR A 1 197 ? 24.816 -15.805 -1.263 1.00 74.00 197 THR A N 1
ATOM 1607 C CA . THR A 1 197 ? 23.532 -15.173 -0.921 1.00 74.00 197 THR A CA 1
ATOM 1608 C C . THR A 1 197 ? 23.037 -15.755 0.397 1.00 74.00 197 THR A C 1
ATOM 1610 O O . THR A 1 197 ? 22.752 -16.954 0.469 1.00 74.00 197 THR A O 1
ATOM 1613 N N . ILE A 1 198 ? 22.976 -14.915 1.427 1.00 76.38 198 ILE A N 1
ATOM 1614 C CA . ILE A 1 198 ? 22.434 -15.214 2.752 1.00 76.38 198 ILE A CA 1
ATOM 1615 C C . ILE A 1 198 ? 20.949 -14.879 2.726 1.00 76.38 198 ILE A C 1
ATOM 1617 O O . ILE A 1 198 ? 20.560 -13.779 2.333 1.00 76.38 198 ILE A O 1
ATOM 1621 N N . VAL A 1 199 ? 20.126 -15.835 3.145 1.00 77.44 199 VAL A N 1
ATOM 1622 C CA . VAL A 1 199 ? 18.685 -15.642 3.263 1.00 77.44 199 VAL A CA 1
ATOM 1623 C C . VAL A 1 199 ? 18.383 -15.235 4.696 1.00 77.44 199 VAL A C 1
ATOM 1625 O O . VAL A 1 199 ? 18.621 -16.003 5.632 1.00 77.44 199 VAL A O 1
ATOM 1628 N N . LYS A 1 200 ? 17.854 -14.029 4.878 1.00 76.19 200 LYS A N 1
ATOM 1629 C CA . LYS A 1 200 ? 17.327 -13.588 6.167 1.00 76.19 200 LYS A CA 1
ATOM 1630 C C . LYS A 1 200 ? 15.813 -13.543 6.094 1.00 76.19 200 LYS A C 1
ATOM 1632 O O . LYS A 1 200 ? 15.239 -13.107 5.098 1.00 76.19 200 LYS A O 1
ATOM 1637 N N . LEU A 1 201 ? 15.161 -13.972 7.165 1.00 69.00 201 LEU A N 1
ATOM 1638 C CA . LEU A 1 201 ? 13.766 -13.612 7.365 1.00 69.00 201 LEU A CA 1
ATOM 1639 C C . LEU A 1 201 ? 13.735 -12.110 7.606 1.00 69.00 201 LEU A C 1
ATOM 1641 O O . LEU A 1 201 ? 14.488 -11.606 8.443 1.00 69.00 201 LEU A O 1
ATOM 1645 N N . ARG A 1 202 ? 12.847 -11.399 6.913 1.00 66.56 202 ARG A N 1
ATOM 1646 C CA . ARG A 1 202 ? 12.381 -10.152 7.505 1.00 66.56 202 ARG A CA 1
ATOM 1647 C C . ARG A 1 202 ? 11.560 -10.580 8.699 1.00 66.56 202 ARG A C 1
ATOM 1649 O O . ARG A 1 202 ? 10.591 -11.312 8.522 1.00 66.56 202 ARG A O 1
ATOM 1656 N N . GLU A 1 203 ? 12.008 -10.214 9.895 1.00 50.78 203 GLU A N 1
ATOM 1657 C CA . GLU A 1 203 ? 11.245 -10.472 11.107 1.00 50.78 203 GLU A CA 1
ATOM 1658 C C . GLU A 1 203 ? 9.794 -10.060 10.844 1.00 50.78 203 GLU A C 1
ATOM 1660 O O . GLU A 1 203 ? 9.497 -8.891 10.579 1.00 50.78 203 GLU A O 1
ATOM 1665 N N . GLU A 1 204 ? 8.878 -11.029 10.917 1.00 43.62 204 GLU A N 1
ATOM 1666 C CA . GLU A 1 204 ? 7.554 -10.705 11.409 1.00 43.62 204 GLU A CA 1
ATOM 1667 C C . GLU A 1 204 ? 7.839 -10.041 12.750 1.00 43.62 204 GLU A C 1
ATOM 1669 O O . GLU A 1 204 ? 8.238 -10.717 13.699 1.00 43.62 204 GLU A O 1
ATOM 1674 N N . LYS A 1 205 ? 7.696 -8.714 12.840 1.00 34.66 205 LYS A N 1
ATOM 1675 C CA . LYS A 1 205 ? 7.431 -8.118 14.143 1.00 34.66 205 LYS A CA 1
ATOM 1676 C C . LYS A 1 205 ? 6.229 -8.888 14.659 1.00 34.66 205 LYS A C 1
ATOM 1678 O O . LYS A 1 205 ? 5.124 -8.731 14.134 1.00 34.66 205 LYS A O 1
ATOM 1683 N N . SER A 1 206 ? 6.499 -9.803 15.585 1.00 27.78 206 SER A N 1
ATOM 1684 C CA . SER A 1 206 ? 5.498 -10.595 16.266 1.00 27.78 206 SER A CA 1
ATOM 1685 C C . SER A 1 206 ? 4.392 -9.633 16.666 1.00 27.78 206 SER A C 1
ATOM 1687 O O . SER A 1 206 ? 4.618 -8.680 17.410 1.00 27.78 206 SER A O 1
ATOM 1689 N N . LEU A 1 207 ? 3.196 -9.862 16.130 1.00 38.69 207 LEU A N 1
ATOM 1690 C CA . LEU A 1 207 ? 1.977 -9.112 16.435 1.00 38.69 207 LEU A CA 1
ATOM 1691 C C . LEU A 1 207 ? 1.488 -9.367 17.882 1.00 38.69 207 LEU A C 1
ATOM 1693 O O . LEU A 1 207 ? 0.294 -9.306 18.140 1.00 38.69 207 LEU A O 1
ATOM 1697 N N . GLY A 1 208 ? 2.396 -9.690 18.808 1.00 31.97 208 GLY A N 1
ATOM 1698 C CA . GLY A 1 208 ? 2.134 -9.932 20.226 1.00 31.97 208 GLY A CA 1
ATOM 1699 C C . GLY A 1 208 ? 3.224 -9.408 21.168 1.00 31.97 208 GLY A C 1
ATOM 1700 O O . GLY A 1 208 ? 3.212 -9.757 22.341 1.00 31.97 208 GLY A O 1
ATOM 1701 N N . SER A 1 209 ? 4.171 -8.592 20.694 1.00 27.67 209 SER A N 1
ATOM 1702 C CA . SER A 1 209 ? 5.137 -7.913 21.567 1.00 27.67 209 SER A CA 1
ATOM 1703 C C . SER A 1 209 ? 5.186 -6.409 21.305 1.00 27.67 209 SER A C 1
ATOM 1705 O O . SER A 1 209 ? 6.270 -5.872 21.106 1.00 27.67 209 SER A O 1
ATOM 1707 N N . PHE A 1 210 ? 4.017 -5.766 21.258 1.00 33.75 210 PHE A N 1
ATOM 1708 C CA . PHE A 1 210 ? 3.789 -4.362 21.617 1.00 33.75 210 PHE A CA 1
ATOM 1709 C C . PHE A 1 210 ? 2.344 -4.217 22.083 1.00 33.75 210 PHE A C 1
ATOM 1711 O O . PHE A 1 210 ? 1.458 -4.673 21.326 1.00 33.75 210 PHE A O 1
#

Sequence (210 aa):
VDKIDNPNILYNLIEDVYRKTIIMIVNDKTWLIKLDSRIRSRLLPEVLEFNAYNEKETLGILKKRTEFAFIPNSFSKEALELISKKAYDVGDIRLGIYLLKESGLIAEGESSKKVLEKHSLKAVEKIKDFKIKDLKDEDNSLLDFIKKNPNLNSSKLHEMFNTDVSYKTFRRQLERLEKANMISLEQKSEGIHGKVTIVKLREEKSLGSF

Radius of gyration: 22.48 Å; chains: 1; bounding box: 63×46×59 Å

pLDDT: mean 79.92, std 16.03, range [27.67, 97.94]

Foldseek 3Di:
DVDDPDPCVLVCCLPVPPDDDDDDDDPDPCVLVVDDPVSNVRCVDDDDDDDQDDLVRLLVVLVVVCVVPDDPPQEDPLLSSVLSVVCNVQSHSVSSVQLSVQLVVQCVVVVHSHRDNVSSVVSVVVVVVVDPPPQDPVLVLLLVLCVVPFFDWLVVSCVVSDVVDDSVVSVVSLVVCVVSVQWDWDWDDDPPDDTITTIHGPDPPPPPDD